Protein AF-A0A813DSC6-F1 (afdb_monomer_lite)

InterPro domains:
  IPR059432 Domain of unknown function DUF8388 [PF28383] (154-340)

Structure (mmCIF, N/CA/C/O backbone):
data_AF-A0A813DSC6-F1
#
_entry.id   AF-A0A813DSC6-F1
#
loop_
_atom_site.group_PDB
_atom_site.id
_atom_site.type_symbol
_atom_site.label_atom_id
_atom_site.label_alt_id
_atom_site.label_comp_id
_atom_site.label_asym_id
_atom_site.label_entity_id
_atom_site.label_seq_id
_atom_site.pdbx_PDB_ins_code
_atom_site.Cartn_x
_atom_site.Cartn_y
_atom_site.Cartn_z
_atom_site.occupancy
_atom_site.B_iso_or_equiv
_atom_site.auth_seq_id
_atom_site.auth_comp_id
_atom_site.auth_asym_id
_atom_site.auth_atom_id
_atom_site.pdbx_PDB_model_num
ATOM 1 N N . MET A 1 1 ? -21.915 -12.544 -32.540 1.00 36.00 1 MET A N 1
ATOM 2 C CA . MET A 1 1 ? -21.659 -11.528 -33.584 1.00 36.00 1 MET A CA 1
ATOM 3 C C . MET A 1 1 ? -20.535 -10.609 -33.108 1.00 36.00 1 MET A C 1
ATOM 5 O O . MET A 1 1 ? -20.846 -9.612 -32.492 1.00 36.00 1 MET A O 1
ATOM 9 N N . CYS A 1 2 ? -19.259 -10.984 -33.274 1.00 27.67 2 CYS A N 1
ATOM 10 C CA . CYS A 1 2 ? -18.084 -10.122 -33.008 1.00 27.67 2 CYS A CA 1
ATOM 11 C C . CYS A 1 2 ? -16.791 -10.856 -33.426 1.00 27.67 2 CYS A C 1
ATOM 13 O O . CYS A 1 2 ? -15.973 -11.226 -32.595 1.00 27.67 2 CYS A O 1
ATOM 15 N N . ALA A 1 3 ? -16.628 -11.122 -34.725 1.00 28.31 3 ALA A N 1
ATOM 16 C CA . ALA A 1 3 ? -15.395 -11.698 -35.286 1.00 28.31 3 ALA A CA 1
ATOM 17 C C . ALA A 1 3 ? -14.902 -10.937 -36.537 1.00 28.31 3 ALA A C 1
ATOM 19 O O . ALA A 1 3 ? -14.142 -11.474 -37.332 1.00 28.31 3 ALA A O 1
ATOM 20 N N . GLY A 1 4 ? -15.347 -9.687 -36.733 1.00 27.11 4 GLY A N 1
ATOM 21 C CA . GLY A 1 4 ? -15.149 -8.944 -37.988 1.00 27.11 4 GLY A CA 1
ATOM 22 C C . GLY A 1 4 ? -14.205 -7.737 -37.946 1.00 27.11 4 GLY A C 1
ATOM 23 O O . GLY A 1 4 ? -13.952 -7.155 -38.992 1.00 27.11 4 GLY A O 1
ATOM 24 N N . TYR A 1 5 ? -13.670 -7.334 -36.787 1.00 29.48 5 TYR A N 1
ATOM 25 C CA . TYR A 1 5 ? -12.976 -6.036 -36.659 1.00 29.48 5 TYR A CA 1
ATOM 26 C C . TYR A 1 5 ? -11.438 -6.080 -36.671 1.00 29.48 5 TYR A C 1
ATOM 28 O O . TYR A 1 5 ? -10.804 -5.034 -36.562 1.00 29.48 5 TYR A O 1
ATOM 36 N N . ILE A 1 6 ? -10.806 -7.246 -36.844 1.00 33.47 6 ILE A N 1
ATOM 37 C CA . ILE A 1 6 ? -9.342 -7.373 -36.676 1.00 33.47 6 ILE A CA 1
ATOM 38 C C . ILE A 1 6 ? -8.536 -7.112 -37.970 1.00 33.47 6 ILE A C 1
ATOM 40 O O . ILE A 1 6 ? -7.334 -6.887 -37.895 1.00 33.47 6 ILE A O 1
ATOM 44 N N . PHE A 1 7 ? -9.160 -7.010 -39.150 1.00 30.48 7 PHE A N 1
ATOM 45 C CA . PHE A 1 7 ? -8.409 -6.918 -40.420 1.00 30.48 7 PHE A CA 1
ATOM 46 C C . PHE A 1 7 ? -8.371 -5.545 -41.123 1.00 30.48 7 PHE A C 1
ATOM 48 O O . PHE A 1 7 ? -7.709 -5.429 -42.150 1.00 30.48 7 PHE A O 1
ATOM 55 N N . PHE A 1 8 ? -8.993 -4.483 -40.590 1.00 30.20 8 PHE A N 1
ATOM 56 C CA . PHE A 1 8 ? -9.101 -3.190 -41.307 1.00 30.20 8 PHE A CA 1
ATOM 57 C C . PHE A 1 8 ? -8.229 -2.027 -40.791 1.00 30.20 8 PHE A C 1
ATOM 59 O O . PHE A 1 8 ? -8.207 -0.966 -41.409 1.00 30.20 8 PHE A O 1
ATOM 66 N N . LEU A 1 9 ? -7.467 -2.204 -39.709 1.00 36.09 9 LEU A N 1
ATOM 67 C CA . LEU A 1 9 ? -6.607 -1.154 -39.133 1.00 36.09 9 LEU A CA 1
ATOM 68 C C . LEU A 1 9 ? -5.183 -0.971 -39.718 1.00 36.09 9 LEU A C 1
ATOM 70 O O . LEU A 1 9 ? -4.629 0.109 -39.488 1.00 36.09 9 LEU A O 1
ATOM 74 N N . PRO A 1 10 ? -4.567 -1.902 -40.483 1.00 39.91 10 PRO A N 1
ATOM 75 C CA . PRO A 1 10 ? -3.211 -1.671 -40.995 1.00 39.91 10 PRO A CA 1
ATOM 76 C C . PRO A 1 10 ? -3.141 -0.566 -42.061 1.00 39.91 10 PRO A C 1
ATOM 78 O O . PRO A 1 10 ? -2.153 0.149 -42.148 1.00 39.91 10 PRO A O 1
ATOM 81 N N . SER A 1 11 ? -4.179 -0.378 -42.880 1.00 45.09 11 SER A N 1
ATOM 82 C CA . SER A 1 11 ? -4.064 0.456 -44.087 1.00 45.09 11 SER A CA 1
ATOM 83 C C . SER A 1 11 ? -4.004 1.961 -43.797 1.00 45.09 11 SER A C 1
ATOM 85 O O . SER A 1 11 ? -3.207 2.672 -44.409 1.00 45.09 11 SER A O 1
ATOM 87 N N . ALA A 1 12 ? -4.792 2.466 -42.844 1.00 44.47 12 ALA A N 1
ATOM 88 C CA . ALA A 1 12 ? -4.840 3.898 -42.540 1.00 44.47 12 ALA A CA 1
ATOM 89 C C . ALA A 1 12 ? -3.573 4.386 -41.819 1.00 44.47 12 ALA A C 1
ATOM 91 O O . ALA A 1 12 ? -3.024 5.433 -42.164 1.00 44.47 12 ALA A O 1
ATOM 92 N N . THR A 1 13 ? -3.069 3.605 -40.861 1.00 51.94 13 THR A N 1
ATOM 93 C CA . THR A 1 13 ? -1.822 3.914 -40.153 1.00 51.94 13 THR A CA 1
ATOM 94 C C . THR A 1 13 ? -0.630 3.820 -41.095 1.00 51.94 13 THR A C 1
ATOM 96 O O . THR A 1 13 ? 0.153 4.766 -41.143 1.00 51.94 13 THR A O 1
ATOM 99 N N . THR A 1 14 ? -0.522 2.774 -41.922 1.00 54.56 14 THR A N 1
ATOM 100 C CA . THR A 1 14 ? 0.566 2.673 -42.905 1.00 54.56 14 THR A CA 1
ATOM 101 C C . THR A 1 14 ? 0.570 3.858 -43.873 1.00 54.56 14 THR A C 1
ATOM 103 O O . THR A 1 14 ? 1.624 4.448 -44.075 1.00 54.56 14 THR A O 1
ATOM 106 N N . ILE A 1 15 ? -0.581 4.305 -44.394 1.00 60.72 15 ILE A N 1
ATOM 107 C CA . ILE A 1 15 ? -0.647 5.465 -45.306 1.00 60.72 15 ILE A CA 1
ATOM 108 C C . ILE A 1 15 ? -0.212 6.770 -44.618 1.00 60.72 15 ILE A C 1
ATOM 110 O O . ILE A 1 15 ? 0.516 7.568 -45.219 1.00 60.72 15 ILE A O 1
ATOM 114 N N . VAL A 1 16 ? -0.639 7.005 -43.373 1.00 66.25 16 VAL A N 1
ATOM 115 C CA . VAL A 1 16 ? -0.237 8.193 -42.597 1.00 66.25 16 VAL A CA 1
ATOM 116 C C . VAL A 1 16 ? 1.266 8.169 -42.323 1.00 66.25 16 VAL A C 1
ATOM 118 O O . VAL A 1 16 ? 1.943 9.173 -42.553 1.00 66.25 16 VAL A O 1
ATOM 121 N N . TRP A 1 17 ? 1.807 7.013 -41.933 1.00 60.81 17 TRP A N 1
ATOM 122 C CA . TRP A 1 17 ? 3.236 6.832 -41.696 1.00 60.81 17 TRP A CA 1
ATOM 123 C C . TRP A 1 17 ? 4.059 7.000 -42.974 1.00 60.81 17 TRP A C 1
ATOM 125 O O . TRP A 1 17 ? 5.019 7.764 -42.963 1.00 60.81 17 TRP A O 1
ATOM 135 N N . THR A 1 18 ? 3.662 6.409 -44.106 1.00 61.84 18 THR A N 1
ATOM 136 C CA . THR A 1 18 ? 4.369 6.585 -45.388 1.00 61.84 18 THR A CA 1
ATOM 137 C C . THR A 1 18 ? 4.382 8.052 -45.832 1.00 61.84 18 THR A C 1
ATOM 139 O O . THR A 1 18 ? 5.398 8.545 -46.325 1.00 61.84 18 THR A O 1
ATOM 142 N N . ARG A 1 19 ? 3.284 8.793 -45.623 1.00 70.62 19 ARG A N 1
ATOM 143 C CA . ARG A 1 19 ? 3.220 10.233 -45.932 1.00 70.62 19 ARG A CA 1
ATOM 144 C C . ARG A 1 19 ? 4.082 11.076 -44.993 1.00 70.62 19 ARG A C 1
ATOM 146 O O . ARG A 1 19 ? 4.710 12.025 -45.461 1.00 70.62 19 ARG A O 1
ATOM 153 N N . LEU A 1 20 ? 4.132 10.734 -43.706 1.00 66.62 20 LEU A N 1
ATOM 154 C CA . LEU A 1 20 ? 4.981 11.406 -42.723 1.00 66.62 20 LEU A CA 1
ATOM 155 C C . LEU A 1 20 ? 6.468 11.157 -43.016 1.00 66.62 20 LEU A C 1
ATOM 157 O O . LEU A 1 20 ? 7.236 12.112 -43.085 1.00 66.62 20 LEU A O 1
ATOM 161 N N . TYR A 1 21 ? 6.851 9.910 -43.305 1.00 68.81 21 TYR A N 1
ATOM 162 C CA . TYR A 1 21 ? 8.212 9.535 -43.706 1.00 68.81 21 TYR A CA 1
ATOM 163 C C . TYR A 1 21 ? 8.669 10.292 -44.951 1.00 68.81 21 TYR A C 1
ATOM 165 O O . TYR A 1 21 ? 9.769 10.842 -44.978 1.00 68.81 21 TYR A O 1
ATOM 173 N N . LYS A 1 22 ? 7.799 10.387 -45.963 1.00 70.56 22 LYS A N 1
ATOM 174 C CA . LYS A 1 22 ? 8.097 11.126 -47.192 1.00 70.56 22 LYS A CA 1
ATOM 175 C C . LYS A 1 22 ? 8.210 12.637 -46.954 1.00 70.56 22 LYS A C 1
ATOM 177 O O . LYS A 1 22 ? 9.066 13.277 -47.551 1.00 70.56 22 LYS A O 1
ATOM 182 N N . ARG A 1 23 ? 7.388 13.216 -46.067 1.00 76.00 23 ARG A N 1
ATOM 183 C CA . ARG A 1 23 ? 7.479 14.643 -45.691 1.00 76.00 23 ARG A CA 1
ATOM 184 C C . ARG A 1 23 ? 8.729 14.978 -44.881 1.00 76.00 23 ARG A C 1
ATOM 186 O O . ARG A 1 23 ? 9.235 16.084 -45.013 1.00 76.00 23 ARG A O 1
ATOM 193 N N . LEU A 1 24 ? 9.209 14.046 -44.063 1.00 72.56 24 LEU A N 1
ATOM 194 C CA . LEU A 1 24 ? 10.415 14.215 -43.250 1.00 72.56 24 LEU A CA 1
ATOM 195 C C . LEU A 1 24 ? 11.710 13.862 -44.008 1.00 72.56 24 LEU A C 1
ATOM 197 O O . LEU A 1 24 ? 12.783 13.917 -43.419 1.00 72.56 24 LEU A O 1
ATOM 201 N N . GLY A 1 25 ? 11.627 13.486 -45.292 1.00 81.50 25 GLY A N 1
ATOM 202 C CA . GLY A 1 25 ? 12.791 13.078 -46.090 1.00 81.50 25 GLY A CA 1
ATOM 203 C C . GLY A 1 25 ? 13.417 11.751 -45.642 1.00 81.50 25 GLY A C 1
ATOM 204 O O . GLY A 1 25 ? 14.578 11.488 -45.927 1.00 81.50 25 GLY A O 1
ATOM 205 N N . LEU A 1 26 ? 12.665 10.912 -44.923 1.00 73.12 26 LEU A N 1
ATOM 206 C CA . LEU A 1 26 ? 13.155 9.660 -44.333 1.00 73.12 26 LEU A CA 1
ATOM 207 C C . LEU A 1 26 ? 12.954 8.441 -45.249 1.00 73.12 26 LEU A C 1
ATOM 209 O O . LEU A 1 26 ? 13.387 7.345 -44.902 1.00 73.12 26 LEU A O 1
ATOM 213 N N . SER A 1 27 ? 12.289 8.607 -46.399 1.00 77.12 27 SER A N 1
ATOM 214 C CA . SER A 1 27 ? 11.953 7.507 -47.319 1.00 77.12 27 SER A CA 1
ATOM 215 C C . SER A 1 27 ? 13.165 6.840 -47.963 1.00 77.12 27 SER A C 1
ATOM 217 O O . SER A 1 27 ? 13.073 5.677 -48.348 1.00 77.12 27 SER A O 1
ATOM 219 N N . ASP A 1 28 ? 14.285 7.556 -48.048 1.00 79.38 28 ASP A N 1
ATOM 220 C CA . ASP A 1 28 ? 15.497 7.091 -48.731 1.00 79.38 28 ASP A CA 1
ATOM 221 C C . ASP A 1 28 ? 16.486 6.428 -47.757 1.00 79.38 28 ASP A C 1
ATOM 223 O O . ASP A 1 28 ? 17.568 5.986 -48.144 1.00 79.38 28 ASP A O 1
ATOM 227 N N . LEU A 1 29 ? 16.123 6.343 -46.471 1.00 70.50 29 LEU A N 1
ATOM 228 C CA . LEU A 1 29 ? 16.928 5.655 -45.469 1.00 70.50 29 LEU A CA 1
ATOM 229 C C . LEU A 1 29 ? 16.848 4.133 -45.653 1.00 70.50 29 LEU A C 1
ATOM 231 O O . LEU A 1 29 ? 15.778 3.617 -45.978 1.00 70.50 29 LEU A O 1
ATOM 235 N N . PRO A 1 30 ? 17.931 3.389 -45.369 1.00 75.06 30 PRO A N 1
ATOM 236 C CA . PRO A 1 30 ? 17.897 1.930 -45.337 1.00 75.06 30 PRO A CA 1
ATOM 237 C C . PRO A 1 30 ? 16.774 1.403 -44.427 1.00 75.06 30 PRO A C 1
ATOM 239 O O . PRO A 1 30 ? 16.527 1.962 -43.355 1.00 75.06 30 PRO A O 1
ATOM 242 N N . ALA A 1 31 ? 16.105 0.318 -44.831 1.00 66.44 31 ALA A N 1
ATOM 243 C CA . ALA A 1 31 ? 14.905 -0.201 -44.159 1.00 66.44 31 ALA A CA 1
ATOM 244 C C . ALA A 1 31 ? 15.101 -0.451 -42.650 1.00 66.44 31 ALA A C 1
ATOM 246 O O . ALA A 1 31 ? 14.216 -0.172 -41.845 1.00 66.44 31 ALA A O 1
ATOM 247 N N . ASN A 1 32 ? 16.291 -0.892 -42.239 1.00 58.91 32 ASN A N 1
ATOM 248 C CA . ASN A 1 32 ? 16.640 -1.092 -40.831 1.00 58.91 32 ASN A CA 1
ATOM 249 C C . ASN A 1 32 ? 16.735 0.217 -40.019 1.00 58.91 32 ASN A C 1
ATOM 251 O O . ASN A 1 32 ? 16.409 0.224 -38.833 1.00 58.91 32 ASN A O 1
ATOM 255 N N . VAL A 1 33 ? 17.118 1.338 -40.638 1.00 63.12 33 VAL A N 1
ATOM 256 C CA . VAL A 1 33 ? 17.096 2.670 -40.004 1.00 63.12 33 VAL A CA 1
ATOM 257 C C . VAL A 1 33 ? 15.662 3.175 -39.865 1.00 63.12 33 VAL A C 1
ATOM 259 O O . VAL A 1 33 ? 15.313 3.735 -38.828 1.00 63.12 33 VAL A O 1
ATOM 262 N N . GLN A 1 34 ? 14.815 2.930 -40.870 1.00 68.69 34 GLN A N 1
ATOM 263 C CA . GLN A 1 34 ? 13.392 3.270 -40.799 1.00 68.69 34 GLN A CA 1
ATOM 264 C C . GLN A 1 34 ? 12.705 2.507 -39.656 1.00 68.69 34 GLN A C 1
ATOM 266 O O . GLN A 1 34 ? 12.032 3.115 -38.829 1.00 68.69 34 GLN A O 1
ATOM 271 N N . ILE A 1 35 ? 12.956 1.199 -39.526 1.00 68.88 35 ILE A N 1
ATOM 272 C CA . ILE A 1 35 ? 12.422 0.378 -38.425 1.00 68.88 35 ILE A CA 1
ATOM 273 C C . ILE A 1 35 ? 12.894 0.904 -37.058 1.00 68.88 35 ILE A C 1
ATOM 275 O O . ILE A 1 35 ? 12.085 1.041 -36.137 1.00 68.88 35 ILE A O 1
ATOM 279 N N . GLY A 1 36 ? 14.177 1.264 -36.929 1.00 67.25 36 GLY A N 1
ATOM 280 C CA . GLY A 1 36 ? 14.720 1.852 -35.700 1.00 67.25 36 GLY A CA 1
ATOM 281 C C . GLY A 1 36 ? 14.073 3.191 -35.326 1.00 67.25 36 GLY A C 1
ATOM 282 O O . GLY A 1 36 ? 13.727 3.403 -34.165 1.00 67.25 36 GLY A O 1
ATOM 283 N N . LEU A 1 37 ? 13.847 4.075 -36.303 1.00 67.12 37 LEU A N 1
ATOM 284 C CA . LEU A 1 37 ? 13.186 5.367 -36.088 1.00 67.12 37 LEU A CA 1
ATOM 285 C C . LEU A 1 37 ? 11.711 5.215 -35.707 1.00 67.12 37 LEU A C 1
ATOM 287 O O . LEU A 1 37 ? 11.256 5.922 -34.808 1.00 67.12 37 LEU A O 1
ATOM 291 N N . VAL A 1 38 ? 10.980 4.268 -36.315 1.00 69.75 38 VAL A N 1
ATOM 292 C CA . VAL A 1 38 ? 9.617 3.925 -35.870 1.00 69.75 38 VAL A CA 1
ATOM 293 C C . VAL A 1 38 ? 9.638 3.487 -34.407 1.00 69.75 38 VAL A C 1
ATOM 295 O O . VAL A 1 38 ? 8.827 3.976 -33.626 1.00 69.75 38 VAL A O 1
ATOM 298 N N . GLY A 1 39 ? 10.588 2.633 -34.011 1.00 69.44 39 GLY A N 1
ATOM 299 C CA . GLY A 1 39 ? 10.727 2.194 -32.621 1.00 69.44 39 GLY A CA 1
ATOM 300 C C . GLY A 1 39 ? 10.985 3.343 -31.645 1.00 69.44 39 GLY A C 1
ATOM 301 O O . GLY A 1 39 ? 10.291 3.457 -30.638 1.00 69.44 39 GLY A O 1
ATOM 302 N N . VAL A 1 40 ? 11.920 4.245 -31.960 1.00 67.75 40 VAL A N 1
ATOM 303 C CA . VAL A 1 40 ? 12.243 5.404 -31.104 1.00 67.75 40 VAL A CA 1
ATOM 304 C C . VAL A 1 40 ? 11.072 6.381 -31.007 1.00 67.75 40 VAL A C 1
ATOM 306 O O . VAL A 1 40 ? 10.729 6.820 -29.911 1.00 67.75 40 VAL A O 1
ATOM 309 N N . MET A 1 41 ? 10.423 6.701 -32.129 1.00 66.19 41 MET A N 1
ATOM 310 C CA . MET A 1 41 ? 9.253 7.579 -32.131 1.00 66.19 41 MET A CA 1
ATOM 311 C C . MET A 1 41 ? 8.074 6.964 -31.378 1.00 66.19 41 MET A C 1
ATOM 313 O O . MET A 1 41 ? 7.336 7.688 -30.718 1.00 66.19 41 MET A O 1
ATOM 317 N N . PHE A 1 42 ? 7.906 5.643 -31.443 1.00 65.62 42 PHE A N 1
ATOM 318 C CA . PHE A 1 42 ? 6.860 4.938 -30.711 1.00 65.62 42 PHE A CA 1
ATOM 319 C C . PHE A 1 42 ? 7.133 4.927 -29.205 1.00 65.62 42 PHE A C 1
ATOM 321 O O . PHE A 1 42 ? 6.219 5.178 -28.426 1.00 65.62 42 PHE A O 1
ATOM 328 N N . ILE A 1 43 ? 8.387 4.725 -28.785 1.00 65.44 43 ILE A N 1
ATOM 329 C CA . ILE A 1 43 ? 8.794 4.853 -27.379 1.00 65.44 43 ILE A CA 1
ATOM 330 C C . ILE A 1 43 ? 8.564 6.288 -26.893 1.00 65.44 43 ILE A C 1
ATOM 332 O O . ILE A 1 43 ? 7.937 6.479 -25.858 1.00 65.44 43 ILE A O 1
ATOM 336 N N . ALA A 1 44 ? 8.986 7.300 -27.656 1.00 64.75 44 ALA A N 1
ATOM 337 C CA . ALA A 1 44 ? 8.771 8.702 -27.301 1.00 64.75 44 ALA A CA 1
ATOM 338 C C . ALA A 1 44 ? 7.276 9.054 -27.220 1.00 64.75 44 ALA A C 1
ATOM 340 O O . ALA A 1 44 ? 6.848 9.687 -26.261 1.00 64.75 44 ALA A O 1
ATOM 341 N N . ALA A 1 45 ? 6.465 8.596 -28.177 1.00 64.75 45 ALA A N 1
ATOM 342 C CA . ALA A 1 45 ? 5.017 8.780 -28.152 1.00 64.75 45 ALA A CA 1
ATOM 343 C C . ALA A 1 45 ? 4.370 8.048 -26.969 1.00 64.75 45 ALA A C 1
ATOM 345 O O . ALA A 1 45 ? 3.488 8.607 -26.332 1.00 64.75 45 ALA A O 1
ATOM 346 N N . THR A 1 46 ? 4.838 6.844 -26.631 1.00 60.66 46 THR A N 1
ATOM 347 C CA . THR A 1 46 ? 4.366 6.086 -25.463 1.00 60.66 46 THR A CA 1
ATOM 348 C C . THR A 1 46 ? 4.713 6.819 -24.172 1.00 60.66 46 THR A C 1
ATOM 350 O O . THR A 1 46 ? 3.843 6.984 -23.327 1.00 60.66 46 THR A O 1
ATOM 353 N N . ILE A 1 47 ? 5.940 7.335 -24.045 1.00 64.06 47 ILE A N 1
ATOM 354 C CA . ILE A 1 47 ? 6.367 8.154 -22.904 1.00 64.06 47 ILE A CA 1
ATOM 355 C C . ILE A 1 47 ? 5.494 9.406 -22.798 1.00 64.06 47 ILE A C 1
ATOM 357 O O . ILE A 1 47 ? 5.002 9.693 -21.719 1.00 64.06 47 ILE A O 1
ATOM 361 N N . ILE A 1 48 ? 5.243 10.121 -23.899 1.00 61.81 48 ILE A N 1
ATOM 362 C CA . ILE A 1 48 ? 4.389 11.320 -23.914 1.00 61.81 48 ILE A CA 1
ATOM 363 C C . ILE A 1 48 ? 2.947 10.963 -23.523 1.00 61.81 48 ILE A C 1
ATOM 365 O O . ILE A 1 48 ? 2.386 11.585 -22.627 1.00 61.81 48 ILE A O 1
ATOM 369 N N . ILE A 1 49 ? 2.348 9.941 -24.137 1.00 62.09 49 ILE A N 1
ATOM 370 C CA . ILE A 1 49 ? 0.980 9.492 -23.828 1.00 62.09 49 ILE A CA 1
ATOM 371 C C . ILE A 1 49 ? 0.858 9.107 -22.350 1.00 62.09 49 ILE A C 1
ATOM 373 O O . ILE A 1 49 ? -0.112 9.491 -21.698 1.00 62.09 49 ILE A O 1
ATOM 377 N N . TYR A 1 50 ? 1.860 8.405 -21.820 1.00 58.59 50 TYR A N 1
ATOM 378 C CA . TYR A 1 50 ? 1.915 7.982 -20.426 1.00 58.59 50 TYR A CA 1
ATOM 379 C C . TYR A 1 50 ? 2.099 9.168 -19.469 1.00 58.59 50 TYR A C 1
ATOM 381 O O . TYR A 1 50 ? 1.387 9.286 -18.475 1.00 58.59 50 TYR A O 1
ATOM 389 N N . TYR A 1 51 ? 2.998 10.099 -19.795 1.00 57.84 51 TYR A N 1
ATOM 390 C CA . TYR A 1 51 ? 3.306 11.263 -18.960 1.00 57.84 51 TYR A CA 1
ATOM 391 C C . TYR A 1 51 ? 2.156 12.279 -18.908 1.00 57.84 51 TYR A C 1
ATOM 393 O O . TYR A 1 51 ? 1.954 12.930 -17.887 1.00 57.84 51 TYR A O 1
ATOM 401 N N . PHE A 1 52 ? 1.374 12.394 -19.985 1.00 60.12 52 PHE A N 1
ATOM 402 C CA . PHE A 1 52 ? 0.210 13.284 -20.061 1.00 60.12 52 PHE A CA 1
ATOM 403 C C . PHE A 1 52 ? -1.127 12.593 -19.743 1.00 60.12 52 PHE A C 1
ATOM 405 O O . PHE A 1 52 ? -2.173 13.229 -19.853 1.00 60.12 52 PHE A O 1
ATOM 412 N N . GLY A 1 53 ? -1.122 11.314 -19.348 1.00 55.78 53 GLY A N 1
ATOM 413 C CA . GLY A 1 53 ? -2.339 10.592 -18.958 1.00 55.78 53 GLY A CA 1
ATOM 414 C C . GLY A 1 53 ? -3.360 10.405 -20.089 1.00 55.78 53 GLY A C 1
ATOM 415 O O . GLY A 1 53 ? -4.552 10.291 -19.821 1.00 55.78 53 GLY A O 1
ATOM 416 N N . LEU A 1 54 ? -2.921 10.360 -21.353 1.00 60.41 54 LEU A N 1
ATOM 417 C CA . LEU A 1 54 ? -3.787 10.260 -22.545 1.00 60.41 54 LEU A CA 1
ATOM 418 C C . LEU A 1 54 ? -4.209 8.812 -22.878 1.00 60.41 54 LEU A C 1
ATOM 420 O O . LEU A 1 54 ? -4.549 8.489 -24.017 1.00 60.41 54 LEU A O 1
ATOM 424 N N . GLU A 1 55 ? -4.163 7.916 -21.896 1.00 58.84 55 GLU A N 1
ATOM 425 C CA . GLU A 1 55 ? -4.260 6.467 -22.104 1.00 58.84 55 GLU A CA 1
ATOM 426 C C . GLU A 1 55 ? -5.663 5.971 -22.482 1.00 58.84 55 GLU A C 1
ATOM 428 O O . GLU A 1 55 ? -5.784 4.908 -23.087 1.00 58.84 55 GLU A O 1
ATOM 433 N N . GLU A 1 56 ? -6.721 6.745 -22.221 1.00 50.88 56 GLU A N 1
ATOM 434 C CA . GLU A 1 56 ? -8.083 6.387 -22.657 1.00 50.88 56 GLU A CA 1
ATOM 435 C C . GLU A 1 56 ? -8.228 6.336 -24.191 1.00 50.88 56 GLU A C 1
ATOM 437 O O . GLU A 1 56 ? -9.180 5.754 -24.710 1.00 50.88 56 GLU A O 1
ATOM 442 N N . PHE A 1 57 ? -7.252 6.874 -24.932 1.00 51.22 57 PHE A N 1
ATOM 443 C CA . PHE A 1 57 ? -7.256 6.917 -26.393 1.00 51.22 57 PHE A CA 1
ATOM 444 C C . PHE A 1 57 ? -6.340 5.878 -27.068 1.00 51.22 57 PHE A C 1
ATOM 446 O O . PHE A 1 57 ? -6.402 5.745 -28.292 1.00 51.22 57 PHE A O 1
ATOM 453 N N . PHE A 1 58 ? -5.501 5.127 -26.333 1.00 49.53 58 PHE A N 1
ATOM 454 C CA . PHE A 1 58 ? -4.501 4.232 -26.942 1.00 49.53 58 PHE A CA 1
ATOM 455 C C . PHE A 1 58 ? -4.389 2.869 -26.233 1.00 49.53 58 PHE A C 1
ATOM 457 O O . PHE A 1 58 ? -3.997 2.769 -25.076 1.00 49.53 58 PHE A O 1
ATOM 464 N N . ILE A 1 59 ? -4.732 1.788 -26.947 1.00 47.78 59 ILE A N 1
ATOM 465 C CA . ILE A 1 59 ? -4.892 0.439 -26.376 1.00 47.78 59 ILE A CA 1
ATOM 466 C C . ILE A 1 59 ? -3.522 -0.262 -26.177 1.00 47.78 59 ILE A C 1
ATOM 468 O O . ILE A 1 59 ? -2.814 -0.483 -27.165 1.00 47.78 59 ILE A O 1
ATOM 472 N N . PRO A 1 60 ? -3.196 -0.768 -24.965 1.00 46.31 60 PRO A N 1
ATOM 473 C CA . PRO A 1 60 ? -1.941 -1.479 -24.648 1.00 46.31 60 PRO A CA 1
ATOM 474 C C . PRO A 1 60 ? -1.645 -2.729 -25.498 1.00 46.31 60 PRO A C 1
ATOM 476 O O . PRO A 1 60 ? -0.500 -3.161 -25.621 1.00 46.31 60 PRO A O 1
ATOM 479 N N . LYS A 1 61 ? -2.665 -3.310 -26.140 1.00 45.34 61 LYS A N 1
ATOM 480 C CA . LYS A 1 61 ? -2.538 -4.481 -27.027 1.00 45.34 61 LYS A CA 1
ATOM 481 C C . LYS A 1 61 ? -1.634 -4.220 -28.238 1.00 45.34 61 LYS A C 1
ATOM 483 O O . LYS A 1 61 ? -1.021 -5.160 -28.738 1.00 45.34 61 LYS A O 1
ATOM 488 N N . ALA A 1 62 ? -1.501 -2.966 -28.680 1.00 50.28 62 ALA A N 1
ATOM 489 C CA . ALA A 1 62 ? -0.582 -2.605 -29.759 1.00 50.28 62 ALA A CA 1
ATOM 490 C C . ALA A 1 62 ? 0.891 -2.821 -29.361 1.00 50.28 62 ALA A C 1
ATOM 492 O O . ALA A 1 62 ? 1.678 -3.287 -30.181 1.00 50.28 62 ALA A O 1
ATOM 493 N N . CYS A 1 63 ? 1.255 -2.576 -28.098 1.00 47.91 63 CYS A N 1
ATOM 494 C CA . CYS A 1 63 ? 2.633 -2.702 -27.619 1.00 47.91 63 CYS A CA 1
ATOM 495 C C . CYS A 1 63 ? 3.123 -4.159 -27.610 1.00 47.91 63 CYS A C 1
ATOM 497 O O . CYS A 1 63 ? 4.261 -4.423 -27.989 1.00 47.91 63 CYS A O 1
ATOM 499 N N . ILE A 1 64 ? 2.257 -5.117 -27.258 1.00 48.19 64 ILE A N 1
ATOM 500 C CA . ILE A 1 64 ? 2.593 -6.553 -27.256 1.00 48.19 64 ILE A CA 1
ATOM 501 C C . ILE A 1 64 ? 2.761 -7.075 -28.689 1.00 48.19 64 ILE A C 1
ATOM 503 O O . ILE A 1 64 ? 3.734 -7.762 -28.989 1.00 48.19 64 ILE A O 1
ATOM 507 N N . VAL A 1 65 ? 1.854 -6.707 -29.601 1.00 51.22 65 VAL A N 1
ATOM 508 C CA . VAL A 1 65 ? 1.926 -7.126 -31.012 1.00 51.22 65 VAL A CA 1
ATOM 509 C C . VAL A 1 65 ? 3.167 -6.548 -31.699 1.00 51.22 65 VAL A C 1
ATOM 511 O O . VAL A 1 65 ? 3.829 -7.248 -32.462 1.00 51.22 65 VAL A O 1
ATOM 514 N N . ILE A 1 66 ? 3.528 -5.300 -31.393 1.00 55.22 66 ILE A N 1
ATOM 515 C CA . ILE A 1 66 ? 4.714 -4.643 -31.956 1.00 55.22 66 ILE A CA 1
ATOM 516 C C . ILE A 1 66 ? 6.005 -5.204 -31.343 1.00 55.22 66 ILE A C 1
ATOM 518 O O . ILE A 1 66 ? 6.960 -5.437 -32.080 1.00 55.22 66 ILE A O 1
ATOM 522 N N . GLY A 1 67 ? 6.032 -5.506 -30.040 1.00 52.25 67 GLY A N 1
ATOM 523 C CA . GLY A 1 67 ? 7.167 -6.182 -29.400 1.00 52.25 67 GLY A CA 1
ATOM 524 C C . GLY A 1 67 ? 7.436 -7.569 -29.994 1.00 52.25 67 GLY A C 1
ATOM 525 O O . GLY A 1 67 ? 8.580 -7.891 -30.314 1.00 52.25 67 GLY A O 1
ATOM 526 N N . ILE A 1 68 ? 6.380 -8.353 -30.244 1.00 52.34 68 ILE A N 1
ATOM 527 C CA . ILE A 1 68 ? 6.476 -9.653 -30.930 1.00 52.34 68 ILE A CA 1
ATOM 528 C C . ILE A 1 68 ? 6.949 -9.474 -32.379 1.00 52.34 68 ILE A C 1
ATOM 530 O O . ILE A 1 68 ? 7.814 -10.220 -32.831 1.00 52.34 68 ILE A O 1
ATOM 534 N N . ALA A 1 69 ? 6.447 -8.468 -33.102 1.00 51.19 69 ALA A N 1
ATOM 535 C CA . ALA A 1 69 ? 6.875 -8.187 -34.473 1.00 51.19 69 ALA A CA 1
ATOM 536 C C . ALA A 1 69 ? 8.349 -7.743 -34.556 1.00 51.19 69 ALA A C 1
ATOM 538 O O . ALA A 1 69 ? 9.058 -8.147 -35.476 1.00 51.19 69 ALA A O 1
ATOM 539 N N . MET A 1 70 ? 8.837 -6.965 -33.583 1.00 54.69 70 MET A N 1
ATOM 540 C CA . MET A 1 70 ? 10.247 -6.571 -33.493 1.00 54.69 70 MET A CA 1
ATOM 541 C C . MET A 1 70 ? 11.149 -7.760 -33.143 1.00 54.69 70 MET A C 1
ATOM 543 O O . MET A 1 70 ? 12.183 -7.938 -33.783 1.00 54.69 70 MET A O 1
ATOM 547 N N . ALA A 1 71 ? 10.748 -8.613 -32.195 1.00 50.38 71 ALA A N 1
ATOM 548 C CA . ALA A 1 71 ? 11.489 -9.828 -31.853 1.00 50.38 71 ALA A CA 1
ATOM 549 C C . ALA A 1 71 ? 11.532 -10.827 -33.024 1.00 50.38 71 ALA A C 1
ATOM 551 O O . ALA A 1 71 ? 12.588 -11.384 -33.324 1.00 50.38 71 ALA A O 1
ATOM 552 N N . ALA A 1 72 ? 10.414 -10.997 -33.738 1.00 51.50 72 ALA A N 1
ATOM 553 C CA . ALA A 1 72 ? 10.345 -11.815 -34.945 1.00 51.50 72 ALA A CA 1
ATOM 554 C C . ALA A 1 72 ? 11.206 -11.235 -36.077 1.00 51.50 72 ALA A C 1
ATOM 556 O O . ALA A 1 72 ? 11.911 -11.985 -36.743 1.00 51.50 72 ALA A O 1
ATOM 557 N N . GLY A 1 73 ? 11.216 -9.910 -36.259 1.00 53.22 73 GLY A N 1
ATOM 558 C CA . GLY A 1 73 ? 12.085 -9.238 -37.228 1.00 53.22 73 GLY A CA 1
ATOM 559 C C . GLY A 1 73 ? 13.572 -9.458 -36.940 1.00 53.22 73 GLY A C 1
ATOM 560 O O . GLY A 1 73 ? 14.321 -9.813 -37.844 1.00 53.22 73 GLY A O 1
ATOM 561 N N . VAL A 1 74 ? 13.989 -9.338 -35.675 1.00 53.97 74 VAL A N 1
ATOM 562 C CA . VAL A 1 74 ? 15.377 -9.602 -35.250 1.00 53.97 74 VAL A CA 1
ATOM 563 C C . VAL A 1 74 ? 15.754 -11.079 -35.433 1.00 53.97 74 VAL A C 1
ATOM 565 O O . VAL A 1 74 ? 16.872 -11.382 -35.846 1.00 53.97 74 VAL A O 1
ATOM 568 N N . TRP A 1 75 ? 14.831 -12.007 -35.168 1.00 46.75 75 TRP A N 1
ATOM 569 C CA . TRP A 1 75 ? 15.068 -13.444 -35.339 1.00 46.75 75 TRP A CA 1
ATOM 570 C C . TRP A 1 75 ? 15.145 -13.869 -36.816 1.00 46.75 75 TRP A C 1
ATOM 572 O O . TRP A 1 75 ? 16.002 -14.674 -37.192 1.00 46.75 75 TRP A O 1
ATOM 582 N N . LEU A 1 76 ? 14.298 -13.296 -37.675 1.00 50.19 76 LEU A N 1
ATOM 583 C CA . LEU A 1 76 ? 14.323 -13.538 -39.121 1.00 50.19 76 LEU A CA 1
ATOM 584 C C . LEU A 1 76 ? 15.594 -12.974 -39.778 1.00 50.19 76 LEU A C 1
ATOM 586 O O . LEU A 1 76 ? 16.161 -13.610 -40.661 1.00 50.19 76 LEU A O 1
ATOM 590 N N . ASP A 1 77 ? 16.095 -11.833 -39.303 1.00 50.91 77 ASP A N 1
ATOM 591 C CA . ASP A 1 77 ? 17.343 -11.245 -39.806 1.00 50.91 77 ASP A CA 1
ATOM 592 C C . ASP A 1 77 ? 18.575 -12.057 -39.345 1.00 50.91 77 ASP A C 1
ATOM 594 O O . ASP A 1 77 ? 19.476 -12.360 -40.126 1.00 50.91 77 ASP A O 1
ATOM 598 N N . ALA A 1 78 ? 18.584 -12.534 -38.092 1.00 48.31 78 ALA A N 1
ATOM 599 C CA . ALA A 1 78 ? 19.653 -13.398 -37.580 1.00 48.31 78 ALA A CA 1
ATOM 600 C C . ALA A 1 78 ? 19.709 -14.773 -38.277 1.00 48.31 78 ALA A C 1
ATOM 602 O O . ALA A 1 78 ? 20.794 -15.315 -38.514 1.00 48.31 78 ALA A O 1
ATOM 603 N N . SER A 1 79 ? 18.553 -15.342 -38.632 1.00 50.75 79 SER A N 1
ATOM 604 C CA . SER A 1 79 ? 18.487 -16.600 -39.387 1.00 50.75 79 SER A CA 1
ATOM 605 C C . SER A 1 79 ? 18.928 -16.426 -40.844 1.00 50.75 79 SER A C 1
ATOM 607 O O . SER A 1 79 ? 19.669 -17.270 -41.344 1.00 50.75 79 SER A O 1
ATOM 609 N N . ALA A 1 80 ? 18.611 -15.299 -41.490 1.00 54.38 80 ALA A N 1
ATOM 610 C CA . ALA A 1 80 ? 19.102 -14.990 -42.835 1.00 54.38 80 ALA A CA 1
ATOM 611 C C . ALA A 1 80 ? 20.640 -14.880 -42.894 1.00 54.38 80 ALA A C 1
ATOM 613 O O . ALA A 1 80 ? 21.267 -15.453 -43.786 1.00 54.38 80 ALA A O 1
ATOM 614 N N . VAL A 1 81 ? 21.262 -14.238 -41.895 1.00 57.69 81 VAL A N 1
ATOM 615 C CA . VAL A 1 81 ? 22.729 -14.104 -41.804 1.00 57.69 81 VAL A CA 1
ATOM 616 C C . VAL A 1 81 ? 23.428 -15.462 -41.626 1.00 57.69 81 VAL A C 1
ATOM 618 O O . VAL A 1 81 ? 24.502 -15.684 -42.186 1.00 57.69 81 VAL A O 1
ATOM 621 N N . THR A 1 82 ? 22.830 -16.401 -40.883 1.00 61.97 82 THR A N 1
ATOM 622 C CA . THR A 1 82 ? 23.429 -17.739 -40.686 1.00 61.97 82 THR A CA 1
ATOM 623 C C . THR A 1 82 ? 23.313 -18.648 -41.911 1.00 61.97 82 THR A C 1
ATOM 625 O O . THR A 1 82 ? 24.219 -19.446 -42.163 1.00 61.97 82 THR A O 1
ATOM 628 N N . GLU A 1 83 ? 22.249 -18.511 -42.704 1.00 62.50 83 GLU A N 1
ATOM 629 C CA . GLU A 1 83 ? 22.056 -19.264 -43.949 1.00 62.50 83 GLU A CA 1
ATOM 630 C C . GLU A 1 83 ? 23.057 -18.817 -45.035 1.00 62.50 83 GLU A C 1
ATOM 632 O O . GLU A 1 83 ? 23.644 -19.646 -45.738 1.00 62.50 83 GLU A O 1
ATOM 637 N N . GLU A 1 84 ? 23.309 -17.508 -45.137 1.00 63.00 84 GLU A N 1
ATOM 638 C CA . GLU A 1 84 ? 24.254 -16.924 -46.094 1.00 63.00 84 GLU A CA 1
ATOM 639 C C . GLU A 1 84 ? 25.715 -17.262 -45.743 1.00 63.00 84 GLU A C 1
ATOM 641 O O . GLU A 1 84 ? 26.473 -17.699 -46.612 1.00 63.00 84 GLU A O 1
ATOM 646 N N . ASP A 1 85 ? 26.088 -17.208 -44.458 1.00 64.19 85 ASP A N 1
ATOM 647 C CA . ASP A 1 85 ? 27.420 -17.622 -43.985 1.00 64.19 85 ASP A CA 1
ATOM 648 C C . ASP A 1 85 ? 27.667 -19.133 -44.192 1.00 64.19 85 ASP A C 1
ATOM 650 O O . ASP A 1 85 ? 28.772 -19.561 -44.541 1.00 64.19 85 ASP A O 1
ATOM 654 N N . ARG A 1 86 ? 26.623 -19.968 -44.066 1.00 65.44 86 ARG A N 1
ATOM 655 C CA . ARG A 1 86 ? 26.708 -21.413 -44.344 1.00 65.44 86 ARG A CA 1
ATOM 656 C C . ARG A 1 86 ? 26.880 -21.701 -45.843 1.00 65.44 86 ARG A C 1
ATOM 658 O O . ARG A 1 86 ? 27.643 -22.601 -46.196 1.00 65.44 86 ARG A O 1
ATOM 665 N N . ARG A 1 87 ? 26.238 -20.927 -46.729 1.00 66.44 87 ARG A N 1
ATOM 666 C CA . ARG A 1 87 ? 26.423 -21.030 -48.193 1.00 66.44 87 ARG A CA 1
ATOM 667 C C . ARG A 1 87 ? 27.812 -20.573 -48.638 1.00 66.44 87 ARG A C 1
ATOM 669 O O . ARG A 1 87 ? 28.432 -21.249 -49.457 1.00 66.44 87 ARG A O 1
ATOM 676 N N . LEU A 1 88 ? 28.328 -19.486 -48.064 1.00 62.38 88 LEU A N 1
ATOM 677 C CA . LEU A 1 88 ? 29.663 -18.966 -48.382 1.00 62.38 88 LEU A CA 1
ATOM 678 C C . LEU A 1 88 ? 30.779 -19.934 -47.958 1.00 62.38 88 LEU A C 1
ATOM 680 O O . LEU A 1 88 ? 31.713 -20.161 -48.726 1.00 62.38 88 LEU A O 1
ATOM 684 N N . LYS A 1 89 ? 30.640 -20.593 -46.800 1.00 69.38 89 LYS A N 1
ATOM 685 C CA . LYS A 1 89 ? 31.582 -21.634 -46.342 1.00 69.38 89 LYS A CA 1
ATOM 686 C C . LYS A 1 89 ? 31.568 -22.899 -47.202 1.00 69.38 89 LYS A C 1
ATOM 688 O O . LYS A 1 89 ? 32.588 -23.572 -47.312 1.00 69.38 89 LYS A O 1
ATOM 693 N N . HIS A 1 90 ? 30.436 -23.226 -47.827 1.00 65.06 90 HIS A N 1
ATOM 694 C CA . HIS A 1 90 ? 30.351 -24.372 -48.735 1.00 65.06 90 HIS A CA 1
ATOM 695 C C . HIS A 1 90 ? 30.935 -24.075 -50.123 1.00 65.06 90 HIS A C 1
ATOM 697 O O . HIS A 1 90 ? 31.471 -24.978 -50.760 1.00 65.06 90 HIS A O 1
ATOM 703 N N . ALA A 1 91 ? 30.866 -22.820 -50.576 1.00 57.84 91 ALA A N 1
ATOM 704 C CA . ALA A 1 91 ? 31.415 -22.390 -51.860 1.00 57.84 91 ALA A CA 1
ATOM 705 C C . ALA A 1 91 ? 32.945 -22.184 -51.831 1.00 57.84 91 ALA A C 1
ATOM 707 O O . ALA A 1 91 ? 33.604 -22.320 -52.862 1.00 57.84 91 ALA A O 1
ATOM 708 N N . SER A 1 92 ? 33.533 -21.903 -50.661 1.00 55.47 92 SER A N 1
ATOM 709 C CA . SER A 1 92 ? 34.968 -21.611 -50.524 1.00 55.47 92 SER A CA 1
ATOM 710 C C . SER A 1 92 ? 35.892 -22.838 -50.563 1.00 55.47 92 SER A C 1
ATOM 712 O O . SER A 1 92 ? 37.106 -22.671 -50.511 1.00 55.47 92 SER A O 1
ATOM 714 N N . SER A 1 93 ? 35.363 -24.065 -50.641 1.00 57.03 93 SER A N 1
ATOM 715 C CA . SER A 1 93 ? 36.177 -25.294 -50.662 1.00 57.03 93 SER A CA 1
ATOM 716 C C . SER A 1 93 ? 36.520 -25.814 -52.066 1.00 57.03 93 SER A C 1
ATOM 718 O O . SER A 1 93 ? 37.217 -26.821 -52.170 1.00 57.03 93 SER A O 1
ATOM 720 N N . GLN A 1 94 ? 36.065 -25.159 -53.146 1.00 56.66 94 GLN A N 1
ATOM 721 C CA . GLN A 1 94 ? 36.151 -25.718 -54.509 1.00 56.66 94 GLN A CA 1
ATOM 722 C C . GLN A 1 94 ? 36.840 -24.859 -55.587 1.00 56.66 94 GLN A C 1
ATOM 724 O O . GLN A 1 94 ? 36.790 -25.240 -56.753 1.00 56.66 94 GLN A O 1
ATOM 729 N N . TRP A 1 95 ? 37.535 -23.763 -55.264 1.00 49.78 95 TRP A N 1
ATOM 730 C CA . TRP A 1 95 ? 38.145 -22.914 -56.306 1.00 49.78 95 TRP A CA 1
ATOM 731 C C . TRP A 1 95 ? 39.650 -22.681 -56.112 1.00 49.78 95 TRP A C 1
ATOM 733 O O . TRP A 1 95 ? 40.048 -22.173 -55.062 1.00 49.78 95 TRP A O 1
ATOM 743 N N . PRO A 1 96 ? 40.498 -23.005 -57.112 1.00 58.22 96 PRO A N 1
ATOM 744 C CA . PRO A 1 96 ? 41.893 -22.598 -57.125 1.00 58.22 96 PRO A CA 1
ATOM 745 C C . PRO A 1 96 ? 42.078 -21.221 -57.789 1.00 58.22 96 PRO A C 1
ATOM 747 O O . PRO A 1 96 ? 41.474 -20.917 -58.812 1.00 58.22 96 PRO A O 1
ATOM 750 N N . MET A 1 97 ? 42.998 -20.459 -57.195 1.00 52.12 97 MET A N 1
ATOM 751 C CA . MET A 1 97 ? 43.712 -19.271 -57.685 1.00 52.12 97 MET A CA 1
ATOM 752 C C . MET A 1 97 ? 42.928 -17.987 -58.020 1.00 52.12 97 MET A C 1
ATOM 754 O O . MET A 1 97 ? 42.334 -17.807 -59.076 1.00 52.12 97 MET A O 1
ATOM 758 N N . GLU A 1 98 ? 43.095 -17.032 -57.100 1.00 56.06 98 GLU A N 1
ATOM 759 C CA . GLU A 1 98 ? 43.701 -15.720 -57.372 1.00 56.06 98 GLU A CA 1
ATOM 760 C C . GLU A 1 98 ? 43.078 -14.902 -58.510 1.00 56.06 98 GLU A C 1
ATOM 762 O O . GLU A 1 98 ? 43.728 -14.469 -59.455 1.00 56.06 98 GLU A O 1
ATOM 767 N N . THR A 1 99 ? 41.787 -14.614 -58.366 1.00 54.53 99 THR A N 1
ATOM 768 C CA . THR A 1 99 ? 41.200 -13.420 -58.977 1.00 54.53 99 THR A CA 1
ATOM 769 C C . THR A 1 99 ? 41.097 -12.364 -57.881 1.00 54.53 99 THR A C 1
ATOM 771 O O . THR A 1 99 ? 40.446 -12.598 -56.863 1.00 54.53 99 THR A O 1
ATOM 774 N N . GLN A 1 100 ? 41.763 -11.217 -58.051 1.00 55.81 100 GLN A N 1
ATOM 775 C CA . GLN A 1 100 ? 41.566 -10.040 -57.202 1.00 55.81 100 GLN A CA 1
ATOM 776 C C . GLN A 1 100 ? 40.116 -9.562 -57.357 1.00 55.81 100 GLN A C 1
ATOM 778 O O . GLN A 1 100 ? 39.802 -8.709 -58.184 1.00 55.81 100 GLN A O 1
ATOM 783 N N . CYS A 1 101 ? 39.212 -10.148 -56.576 1.00 48.41 101 CYS A N 1
ATOM 784 C CA . CYS A 1 101 ? 37.864 -9.646 -56.410 1.00 48.41 101 CYS A CA 1
ATOM 785 C C . CYS A 1 101 ? 37.965 -8.340 -55.627 1.00 48.41 101 CYS A C 1
ATOM 787 O O . CYS A 1 101 ? 38.232 -8.335 -54.424 1.00 48.41 101 CYS A O 1
ATOM 789 N N . SER A 1 102 ? 37.768 -7.231 -56.335 1.00 55.69 102 SER A N 1
ATOM 790 C CA . SER A 1 102 ? 37.419 -5.949 -55.743 1.00 55.69 102 SER A CA 1
ATOM 791 C C . SER A 1 102 ? 36.330 -6.187 -54.702 1.00 55.69 102 SER A C 1
ATOM 793 O O . SER A 1 102 ? 35.243 -6.679 -55.011 1.00 55.69 102 SER A O 1
ATOM 795 N N . THR A 1 103 ? 36.654 -5.904 -53.442 1.00 58.50 103 THR A N 1
ATOM 796 C CA . THR A 1 103 ? 35.708 -6.001 -52.338 1.00 58.50 103 THR A CA 1
ATOM 797 C C . THR A 1 103 ? 34.489 -5.156 -52.706 1.00 58.50 103 THR A C 1
ATOM 799 O O . THR A 1 103 ? 34.653 -3.957 -52.960 1.00 58.50 103 THR A O 1
ATOM 802 N N . PRO A 1 104 ? 33.277 -5.742 -52.803 1.00 58.72 104 PRO A N 1
ATOM 803 C CA . PRO A 1 104 ? 32.086 -4.956 -53.070 1.00 58.72 104 PRO A CA 1
ATOM 804 C C . PRO A 1 104 ? 32.027 -3.866 -52.007 1.00 58.72 104 PRO A C 1
ATOM 806 O O . PRO A 1 104 ? 32.221 -4.140 -50.818 1.00 58.72 104 PRO A O 1
ATOM 809 N N . ALA A 1 105 ? 31.868 -2.623 -52.465 1.00 57.06 105 ALA A N 1
ATOM 810 C CA . ALA A 1 105 ? 31.854 -1.448 -51.613 1.00 57.06 105 ALA A CA 1
ATOM 811 C C . ALA A 1 105 ? 30.970 -1.739 -50.398 1.00 57.06 105 ALA A C 1
ATOM 813 O O . ALA A 1 105 ? 29.802 -2.091 -50.563 1.00 57.06 105 ALA A O 1
ATOM 814 N N . GLN A 1 106 ? 31.558 -1.653 -49.199 1.00 57.88 106 GLN A N 1
ATOM 815 C CA . GLN A 1 106 ? 30.879 -1.818 -47.916 1.00 57.88 106 GLN A CA 1
ATOM 816 C C . GLN A 1 106 ? 29.780 -0.753 -47.804 1.00 57.88 106 GLN A C 1
ATOM 818 O O . GLN A 1 106 ? 29.964 0.319 -47.231 1.00 57.88 106 GLN A O 1
ATOM 823 N N . GLY A 1 107 ? 28.640 -1.020 -48.430 1.00 54.31 107 GLY A N 1
ATOM 824 C CA . GLY A 1 107 ? 27.524 -0.103 -48.514 1.00 54.31 107 GLY A CA 1
ATOM 825 C C . GLY A 1 107 ? 26.852 -0.016 -47.158 1.00 54.31 107 GLY A C 1
ATOM 826 O O . GLY A 1 107 ? 26.237 -0.984 -46.735 1.00 54.31 107 GLY A O 1
ATOM 827 N N . GLY A 1 108 ? 27.000 1.133 -46.491 1.00 59.12 108 GLY A N 1
ATOM 828 C CA . GLY A 1 108 ? 26.051 1.824 -45.596 1.00 59.12 108 GLY A CA 1
ATOM 829 C C . GLY A 1 108 ? 25.393 1.106 -44.400 1.00 59.12 108 GLY A C 1
ATOM 830 O O . GLY A 1 108 ? 25.136 1.753 -43.385 1.00 59.12 108 GLY A O 1
ATOM 831 N N . GLY A 1 109 ? 25.118 -0.197 -44.457 1.00 58.69 109 GLY A N 1
ATOM 832 C CA . GLY A 1 109 ? 24.328 -0.947 -43.477 1.00 58.69 109 GLY A CA 1
ATOM 833 C C . GLY A 1 109 ? 25.037 -1.206 -42.147 1.00 58.69 109 GLY A C 1
ATOM 834 O O . GLY A 1 109 ? 24.380 -1.404 -41.124 1.00 58.69 109 GLY A O 1
ATOM 835 N N . GLY A 1 110 ? 26.372 -1.124 -42.118 1.00 72.31 110 GLY A N 1
ATOM 836 C CA . GLY A 1 110 ? 27.162 -1.357 -40.905 1.00 72.31 110 GLY A CA 1
ATOM 837 C C . GLY A 1 110 ? 26.887 -0.353 -39.780 1.00 72.31 110 GLY A C 1
ATOM 838 O O . GLY A 1 110 ? 27.036 -0.690 -38.606 1.00 72.31 110 GLY A O 1
ATOM 839 N N . ASN A 1 111 ? 26.451 0.867 -40.103 1.00 82.81 111 ASN A N 1
ATOM 840 C CA . ASN A 1 111 ? 26.166 1.886 -39.091 1.00 82.81 111 ASN A CA 1
ATOM 841 C C . ASN A 1 111 ? 24.813 1.660 -38.411 1.00 82.81 111 ASN A C 1
ATOM 843 O O . ASN A 1 111 ? 24.704 1.838 -37.200 1.00 82.81 111 ASN A O 1
ATOM 847 N N . ALA A 1 112 ? 23.808 1.210 -39.159 1.00 78.19 112 ALA A N 1
ATOM 848 C CA . ALA A 1 112 ? 22.468 0.968 -38.640 1.00 78.19 112 ALA A CA 1
ATOM 849 C C . ALA A 1 112 ? 22.439 -0.194 -37.633 1.00 78.19 112 ALA A C 1
ATOM 851 O O . ALA A 1 112 ? 21.906 -0.042 -36.536 1.00 78.19 112 ALA A O 1
ATOM 852 N N . LEU A 1 113 ? 23.105 -1.314 -37.944 1.00 82.19 113 LEU A N 1
ATOM 853 C CA . LEU A 1 113 ? 23.207 -2.451 -37.021 1.00 82.19 113 LEU A CA 1
ATOM 854 C C . LEU A 1 113 ? 23.979 -2.086 -35.740 1.00 82.19 113 LEU A C 1
ATOM 856 O O . LEU A 1 113 ? 23.586 -2.466 -34.636 1.00 82.19 113 LEU A O 1
ATOM 860 N N . LYS A 1 114 ? 25.052 -1.289 -35.862 1.00 87.69 114 LYS A N 1
ATOM 861 C CA . LYS A 1 114 ? 25.792 -0.759 -34.702 1.00 87.69 114 LYS A CA 1
ATOM 862 C C . LYS A 1 114 ? 24.909 0.135 -33.828 1.00 87.69 114 LYS A C 1
ATOM 864 O O . LYS A 1 114 ? 24.976 0.031 -32.605 1.00 87.69 114 LYS A O 1
ATOM 869 N N . TRP A 1 115 ? 24.079 0.984 -34.434 1.00 88.88 115 TRP A N 1
ATOM 870 C CA . TRP A 1 115 ? 23.131 1.837 -33.715 1.00 88.88 115 TRP A CA 1
ATOM 871 C C . TRP A 1 115 ? 22.042 1.035 -33.007 1.00 88.88 115 TRP A C 1
ATOM 873 O O . TRP A 1 115 ? 21.835 1.243 -31.814 1.00 88.88 115 TRP A O 1
ATOM 883 N N . ALA A 1 116 ? 21.412 0.078 -33.690 1.00 85.62 116 ALA A N 1
ATOM 884 C CA . ALA A 1 116 ? 20.395 -0.785 -33.094 1.00 85.62 116 ALA A CA 1
ATOM 885 C C . ALA A 1 116 ? 20.948 -1.547 -31.880 1.00 85.62 116 ALA A C 1
ATOM 887 O O . ALA A 1 116 ? 20.347 -1.536 -30.806 1.00 85.62 116 ALA A O 1
ATOM 888 N N . ARG A 1 117 ? 22.155 -2.116 -32.010 1.00 90.38 117 ARG A N 1
ATOM 889 C CA . ARG A 1 117 ? 22.847 -2.773 -30.897 1.00 90.38 117 ARG A CA 1
ATOM 890 C C . ARG A 1 117 ? 23.078 -1.807 -29.734 1.00 90.38 117 ARG A C 1
ATOM 892 O O . ARG A 1 117 ? 22.781 -2.162 -28.600 1.00 90.38 117 ARG A O 1
ATOM 899 N N . ARG A 1 118 ? 23.563 -0.586 -29.989 1.00 93.25 118 ARG A N 1
ATOM 900 C CA . ARG A 1 118 ? 23.767 0.430 -28.937 1.00 93.25 118 ARG A CA 1
ATOM 901 C C . ARG A 1 118 ? 22.468 0.788 -28.219 1.00 93.25 118 ARG A C 1
ATOM 903 O O . ARG A 1 118 ? 22.456 0.794 -26.996 1.00 93.25 118 ARG A O 1
ATOM 910 N N . VAL A 1 119 ? 21.386 1.038 -28.955 1.00 91.75 119 VAL A N 1
ATOM 911 C CA . VAL A 1 119 ? 20.072 1.348 -28.367 1.00 91.75 119 VAL A CA 1
ATOM 912 C C . VAL A 1 119 ? 19.569 0.184 -27.519 1.00 91.75 119 VAL A C 1
ATOM 914 O O . VAL A 1 119 ? 19.178 0.401 -26.378 1.00 91.75 119 VAL A O 1
ATOM 917 N N . SER A 1 120 ? 19.661 -1.050 -28.018 1.00 91.25 120 SER A N 1
ATOM 918 C CA . SER A 1 120 ? 19.278 -2.243 -27.256 1.00 91.25 120 SER A CA 1
ATOM 919 C C . SER A 1 120 ? 20.077 -2.378 -25.958 1.00 91.25 120 SER A C 1
ATOM 921 O O . SER A 1 120 ? 19.491 -2.660 -24.915 1.00 91.25 120 SER A O 1
ATOM 923 N N . TRP A 1 121 ? 21.395 -2.150 -25.995 1.00 95.31 121 TRP A N 1
ATOM 924 C CA . TRP A 1 121 ? 22.236 -2.173 -24.794 1.00 95.31 121 TRP A CA 1
ATOM 925 C C . TRP A 1 121 ? 21.865 -1.067 -23.811 1.00 95.31 121 TRP A C 1
ATOM 927 O O . TRP A 1 121 ? 21.775 -1.341 -22.621 1.00 95.31 121 TRP A O 1
ATOM 937 N N . MET A 1 122 ? 21.602 0.153 -24.286 1.00 93.81 122 MET A N 1
ATOM 938 C CA . MET A 1 122 ? 21.174 1.257 -23.420 1.00 93.81 122 MET A CA 1
ATOM 939 C C . MET A 1 122 ? 19.814 0.985 -22.779 1.00 93.81 122 MET A C 1
ATOM 941 O O . MET A 1 122 ? 19.664 1.224 -21.590 1.00 93.81 122 MET A O 1
ATOM 945 N N . LEU A 1 123 ? 18.845 0.452 -23.527 1.00 90.50 123 LEU A N 1
ATOM 946 C CA . LEU A 1 123 ? 17.531 0.091 -22.988 1.00 90.50 123 LEU A CA 1
ATOM 947 C C . LEU A 1 123 ? 17.631 -1.052 -21.977 1.00 90.50 123 LEU A C 1
ATOM 949 O O . LEU A 1 123 ? 17.008 -0.983 -20.925 1.00 90.50 123 LEU A O 1
ATOM 953 N N . THR A 1 124 ? 18.451 -2.065 -22.265 1.00 88.31 124 THR A N 1
ATOM 954 C CA . THR A 1 124 ? 18.701 -3.175 -21.334 1.00 88.31 124 THR A CA 1
ATOM 955 C C . THR A 1 124 ? 19.381 -2.666 -20.068 1.00 88.31 124 THR A C 1
ATOM 957 O O . THR A 1 124 ? 18.946 -2.987 -18.974 1.00 88.31 124 THR A O 1
ATOM 960 N N . ALA A 1 125 ? 20.407 -1.822 -20.194 1.00 89.31 125 ALA A N 1
ATOM 961 C CA . ALA A 1 125 ? 21.075 -1.231 -19.041 1.00 89.31 125 ALA A CA 1
ATOM 962 C C . ALA A 1 125 ? 20.131 -0.312 -18.248 1.00 89.31 125 ALA A C 1
ATOM 964 O O . ALA A 1 125 ? 20.144 -0.319 -17.020 1.00 89.31 125 ALA A O 1
ATOM 965 N N . PHE A 1 126 ? 19.284 0.454 -18.936 1.00 87.94 126 PHE A N 1
ATOM 966 C CA . PHE A 1 126 ? 18.275 1.282 -18.292 1.00 87.94 126 PHE A CA 1
ATOM 967 C C . PHE A 1 126 ? 17.285 0.427 -17.503 1.00 87.94 126 PHE A C 1
ATOM 969 O O . PHE A 1 126 ? 17.109 0.662 -16.318 1.00 87.94 126 PHE A O 1
ATOM 976 N N . TYR A 1 127 ? 16.699 -0.594 -18.121 1.00 83.81 127 TYR A N 1
ATOM 977 C CA . TYR A 1 127 ? 15.749 -1.497 -17.473 1.00 83.81 127 TYR A CA 1
ATOM 978 C C . TYR A 1 127 ? 16.384 -2.265 -16.303 1.00 83.81 127 TYR A C 1
ATOM 980 O O . TYR A 1 127 ? 15.863 -2.254 -15.194 1.00 83.81 127 TYR A O 1
ATOM 988 N N . SER A 1 128 ? 17.546 -2.884 -16.518 1.00 82.44 128 SER A N 1
ATOM 989 C CA . SER A 1 128 ? 18.171 -3.766 -15.527 1.00 82.44 128 SER A CA 1
ATOM 990 C C . SER A 1 128 ? 18.874 -3.038 -14.385 1.00 82.44 128 SER A C 1
ATOM 992 O O . SER A 1 128 ? 19.101 -3.652 -13.351 1.00 82.44 128 SER A O 1
ATOM 994 N N . PHE A 1 129 ? 19.263 -1.770 -14.557 1.00 82.88 129 PHE A N 1
ATOM 995 C CA . PHE A 1 129 ? 19.986 -1.023 -13.523 1.00 82.88 129 PHE A CA 1
ATOM 996 C C . PHE A 1 129 ? 19.259 0.260 -13.142 1.00 82.88 129 PHE A C 1
ATOM 998 O O . PHE A 1 129 ? 18.904 0.448 -11.984 1.00 82.88 129 PHE A O 1
ATOM 1005 N N . PHE A 1 130 ? 19.000 1.147 -14.102 1.00 80.69 130 PHE A N 1
ATOM 1006 C CA . PHE A 1 130 ? 18.468 2.472 -13.784 1.00 80.69 130 PHE A CA 1
ATOM 1007 C C . PHE A 1 130 ? 17.013 2.440 -13.324 1.00 80.69 130 PHE A C 1
ATOM 1009 O O . PHE A 1 130 ? 16.687 3.140 -12.377 1.00 80.69 130 PHE A O 1
ATOM 1016 N N . ALA A 1 131 ? 16.144 1.636 -13.934 1.00 76.81 131 ALA A N 1
ATOM 1017 C CA . ALA A 1 131 ? 14.746 1.532 -13.526 1.00 76.81 131 ALA A CA 1
ATOM 1018 C C . ALA A 1 131 ? 14.629 0.995 -12.093 1.00 76.81 131 ALA A C 1
ATOM 1020 O O . ALA A 1 131 ? 13.803 1.486 -11.333 1.00 76.81 131 ALA A O 1
ATOM 1021 N N . ILE A 1 132 ? 15.513 0.072 -11.707 1.00 74.44 132 ILE A N 1
ATOM 1022 C CA . ILE A 1 132 ? 15.647 -0.420 -10.332 1.00 74.44 132 ILE A CA 1
ATOM 1023 C C . ILE A 1 132 ? 16.195 0.671 -9.402 1.00 74.44 132 ILE A C 1
ATOM 1025 O O . ILE A 1 132 ? 15.618 0.941 -8.356 1.00 74.44 132 ILE A O 1
ATOM 1029 N N . MET A 1 133 ? 17.274 1.365 -9.783 1.00 71.44 133 MET A N 1
ATOM 1030 C CA . MET A 1 133 ? 17.837 2.454 -8.966 1.00 71.44 133 MET A CA 1
ATOM 1031 C C . MET A 1 133 ? 16.846 3.605 -8.752 1.00 71.44 133 MET A C 1
ATOM 1033 O O . MET A 1 133 ? 16.828 4.225 -7.687 1.00 71.44 133 MET A O 1
ATOM 1037 N N . LEU A 1 134 ? 16.025 3.878 -9.767 1.00 70.25 134 LEU A N 1
ATOM 1038 C CA . LEU A 1 134 ? 14.924 4.835 -9.745 1.00 70.25 134 LEU A CA 1
ATOM 1039 C C . LEU A 1 134 ? 13.650 4.254 -9.113 1.00 70.25 134 LEU A C 1
ATOM 1041 O O . LEU A 1 134 ? 12.681 5.000 -9.016 1.00 70.25 134 LEU A O 1
ATOM 1045 N N . GLY A 1 135 ? 13.646 2.974 -8.707 1.00 63.34 135 GLY A N 1
ATOM 1046 C CA . GLY A 1 135 ? 12.523 2.184 -8.163 1.00 63.34 135 GLY A CA 1
ATOM 1047 C C . GLY A 1 135 ? 11.229 2.269 -8.973 1.00 63.34 135 GLY A C 1
ATOM 1048 O O . GLY A 1 135 ? 10.124 2.204 -8.450 1.00 63.34 135 GLY A O 1
ATOM 1049 N N . VAL A 1 136 ? 11.377 2.420 -10.288 1.00 65.94 136 VAL A N 1
ATOM 1050 C CA . VAL A 1 136 ? 10.313 2.148 -11.262 1.00 65.94 136 VAL A CA 1
ATOM 1051 C C . VAL A 1 136 ? 10.087 0.637 -11.381 1.00 65.94 136 VAL A C 1
ATOM 1053 O O . VAL A 1 136 ? 9.012 0.199 -11.782 1.00 65.94 136 VAL A O 1
ATOM 1056 N N . MET A 1 137 ? 11.106 -0.157 -11.046 1.00 68.75 137 MET A N 1
ATOM 1057 C CA . MET A 1 137 ? 11.031 -1.607 -10.959 1.00 68.75 137 MET A CA 1
ATOM 1058 C C . MET A 1 137 ? 11.410 -2.073 -9.567 1.00 68.75 137 MET A C 1
ATOM 1060 O O . MET A 1 137 ? 12.466 -1.704 -9.050 1.00 68.75 137 MET A O 1
ATOM 1064 N N . ASP A 1 138 ? 10.573 -2.945 -9.025 1.00 64.19 138 ASP A N 1
ATOM 1065 C CA . ASP A 1 138 ? 10.891 -3.653 -7.804 1.00 64.19 138 ASP A CA 1
ATOM 1066 C C . ASP A 1 138 ? 11.963 -4.720 -8.068 1.00 64.19 138 ASP A C 1
ATOM 1068 O O . ASP A 1 138 ? 11.954 -5.412 -9.092 1.00 64.19 138 ASP A O 1
ATOM 1072 N N . MET A 1 139 ? 12.901 -4.852 -7.139 1.00 61.31 139 MET A N 1
ATOM 1073 C CA . MET A 1 139 ? 13.724 -6.045 -7.031 1.00 61.31 139 MET A CA 1
ATOM 1074 C C . MET A 1 139 ? 12.920 -6.940 -6.117 1.00 61.31 139 MET A C 1
ATOM 1076 O O . MET A 1 139 ? 13.037 -6.791 -4.910 1.00 61.31 139 MET A O 1
ATOM 1080 N N . SER A 1 140 ? 12.096 -7.811 -6.704 1.00 52.16 140 SER A N 1
ATOM 1081 C CA . SER A 1 140 ? 11.146 -8.721 -6.044 1.00 52.16 140 SER A CA 1
ATOM 1082 C C . SER A 1 140 ? 11.813 -9.761 -5.126 1.00 52.16 140 SER A C 1
ATOM 1084 O O . SER A 1 140 ? 11.534 -10.958 -5.203 1.00 52.16 140 SER A O 1
ATOM 1086 N N . ASN A 1 141 ? 12.784 -9.352 -4.324 1.00 47.28 141 ASN A N 1
ATOM 1087 C CA . ASN A 1 141 ? 13.480 -10.186 -3.385 1.00 47.28 141 ASN A CA 1
ATOM 1088 C C . ASN A 1 141 ? 13.790 -9.376 -2.133 1.00 47.28 141 ASN A C 1
ATOM 1090 O O . ASN A 1 141 ? 14.560 -8.415 -2.150 1.00 47.28 141 ASN A O 1
ATOM 1094 N N . GLN A 1 142 ? 13.202 -9.845 -1.047 1.00 44.06 142 GLN A N 1
ATOM 1095 C CA . GLN A 1 142 ? 13.665 -9.611 0.300 1.00 44.06 142 GLN A CA 1
ATOM 1096 C C . GLN A 1 142 ? 15.199 -9.822 0.384 1.00 44.06 142 GLN A C 1
ATOM 1098 O O . GLN A 1 142 ? 15.721 -10.873 0.019 1.00 44.06 142 GLN A O 1
ATOM 1103 N N . GLU A 1 143 ? 15.890 -8.809 0.922 1.00 50.09 143 GLU A N 1
ATOM 1104 C CA . GLU A 1 143 ? 16.947 -8.979 1.931 1.00 50.09 143 GLU A CA 1
ATOM 1105 C C . GLU A 1 143 ? 18.385 -9.296 1.477 1.00 50.09 143 GLU A C 1
ATOM 1107 O O . GLU A 1 143 ? 18.771 -10.428 1.190 1.00 50.09 143 GLU A O 1
ATOM 1112 N N . MET A 1 144 ? 19.267 -8.310 1.660 1.00 30.50 144 MET A N 1
ATOM 1113 C CA . MET A 1 144 ? 20.488 -8.590 2.433 1.00 30.50 144 MET A CA 1
ATOM 1114 C C . MET A 1 144 ? 20.607 -7.736 3.705 1.00 30.50 144 MET A C 1
ATOM 1116 O O . MET A 1 144 ? 21.419 -8.080 4.560 1.00 30.50 144 MET A O 1
ATOM 1120 N N . TYR A 1 145 ? 19.811 -6.666 3.864 1.00 38.41 145 TYR A N 1
ATOM 1121 C CA . TYR A 1 145 ? 19.895 -5.754 5.016 1.00 38.41 145 TYR A CA 1
ATOM 1122 C C . TYR A 1 145 ? 18.574 -5.014 5.366 1.00 38.41 145 TYR A C 1
ATOM 1124 O O . TYR A 1 145 ? 18.647 -4.034 6.107 1.00 38.41 145 TYR A O 1
ATOM 1132 N N . SER A 1 146 ? 17.393 -5.391 4.842 1.00 36.22 146 SER A N 1
ATOM 1133 C CA . SER A 1 146 ? 16.215 -4.493 4.830 1.00 36.22 146 SER A CA 1
ATOM 1134 C C . SER A 1 146 ? 15.064 -4.825 5.780 1.00 36.22 146 SER A C 1
ATOM 1136 O O . SER A 1 146 ? 14.254 -3.934 5.994 1.00 36.22 146 SER A O 1
ATOM 1138 N N . SER A 1 147 ? 15.041 -5.945 6.516 1.00 39.59 147 SER A N 1
ATOM 1139 C CA . SER A 1 147 ? 14.054 -6.129 7.615 1.00 39.59 147 SER A CA 1
ATOM 1140 C C . SER A 1 147 ? 14.176 -5.075 8.726 1.00 39.59 147 SER A C 1
ATOM 1142 O O . SER A 1 147 ? 13.326 -4.980 9.612 1.00 39.59 147 SER A O 1
ATOM 1144 N N . LEU A 1 148 ? 15.218 -4.245 8.680 1.00 42.66 148 LEU A N 1
ATOM 1145 C CA . LEU A 1 148 ? 15.352 -3.032 9.468 1.00 42.66 148 LEU A CA 1
ATOM 1146 C C . LEU A 1 148 ? 14.452 -1.925 8.882 1.00 42.66 148 LEU A C 1
ATOM 1148 O O . LEU A 1 148 ? 14.923 -1.011 8.214 1.00 42.66 148 LEU A O 1
ATOM 1152 N N . ASN A 1 149 ? 13.159 -1.974 9.212 1.00 49.72 149 ASN A N 1
ATOM 1153 C CA . ASN A 1 149 ? 12.232 -0.836 9.117 1.00 49.72 149 ASN A CA 1
ATOM 1154 C C . ASN A 1 149 ? 11.801 -0.430 7.682 1.00 49.72 149 ASN A C 1
ATOM 1156 O O . ASN A 1 149 ? 11.872 0.741 7.313 1.00 49.72 149 ASN A O 1
ATOM 1160 N N . GLU A 1 150 ? 11.269 -1.365 6.881 1.00 53.78 150 GLU A N 1
ATOM 1161 C CA . GLU A 1 150 ? 10.639 -1.075 5.567 1.00 53.78 150 GLU A CA 1
ATOM 1162 C C . GLU A 1 150 ? 9.328 -0.262 5.661 1.00 53.78 150 GLU A C 1
ATOM 1164 O O . GLU A 1 150 ? 8.614 -0.100 4.671 1.00 53.78 150 GLU A O 1
ATOM 1169 N N . SER A 1 151 ? 8.985 0.291 6.830 1.00 53.94 151 SER A N 1
ATOM 1170 C CA . SER A 1 151 ? 7.763 1.066 7.029 1.00 53.94 151 SER A CA 1
ATOM 1171 C C . SER A 1 151 ? 7.791 2.358 6.201 1.00 53.94 151 SER A C 1
ATOM 1173 O O . SER A 1 151 ? 8.192 3.423 6.670 1.00 53.94 151 SER A O 1
ATOM 1175 N N . GLY A 1 152 ? 7.348 2.262 4.948 1.00 51.62 152 GLY A N 1
ATOM 1176 C CA . GLY A 1 152 ? 7.094 3.398 4.078 1.00 51.62 152 GLY A CA 1
ATOM 1177 C C . GLY A 1 152 ? 7.982 3.555 2.853 1.00 51.62 152 GLY A C 1
ATOM 1178 O O . GLY A 1 152 ? 8.051 4.668 2.369 1.00 51.62 152 GLY A O 1
ATOM 1179 N N . GLY A 1 153 ? 8.646 2.546 2.284 1.00 55.28 153 GLY A N 1
ATOM 1180 C CA . GLY A 1 153 ? 9.354 2.814 1.023 1.00 55.28 153 GLY A CA 1
ATOM 1181 C C . GLY A 1 153 ? 9.906 1.606 0.289 1.00 55.28 153 GLY A C 1
ATOM 1182 O O . GLY A 1 153 ? 10.473 0.713 0.898 1.00 55.28 153 GLY A O 1
ATOM 1183 N N . SER A 1 154 ? 9.768 1.626 -1.038 1.00 55.25 154 SER A N 1
ATOM 1184 C CA . SER A 1 154 ? 10.412 0.690 -1.962 1.00 55.25 154 SER A CA 1
ATOM 1185 C C . SER A 1 154 ? 11.942 0.813 -1.911 1.00 55.25 154 SER A C 1
ATOM 1187 O O . SER A 1 154 ? 12.500 1.851 -1.540 1.00 55.25 154 SER A O 1
ATOM 1189 N N . ASN A 1 155 ? 12.588 -0.257 -2.366 1.00 55.25 155 ASN A N 1
ATOM 1190 C CA . ASN A 1 155 ? 14.007 -0.496 -2.645 1.00 55.25 155 ASN A CA 1
ATOM 1191 C C . ASN A 1 155 ? 14.759 0.536 -3.536 1.00 55.25 155 ASN A C 1
ATOM 1193 O O . ASN A 1 155 ? 15.759 0.185 -4.169 1.00 55.25 155 ASN A O 1
ATOM 1197 N N . HIS A 1 156 ? 14.330 1.798 -3.627 1.00 61.34 156 HIS A N 1
ATOM 1198 C CA . HIS A 1 156 ? 15.025 2.805 -4.434 1.00 61.34 156 HIS A CA 1
ATOM 1199 C C . HIS A 1 156 ? 16.445 3.052 -3.902 1.00 61.34 156 HIS A C 1
ATOM 1201 O O . HIS A 1 156 ? 16.632 3.578 -2.805 1.00 61.34 156 HIS A O 1
ATOM 1207 N N . MET A 1 157 ? 17.451 2.776 -4.732 1.00 62.88 157 MET A N 1
ATOM 1208 C CA . MET A 1 157 ? 18.861 3.015 -4.389 1.00 62.88 157 MET A CA 1
ATOM 1209 C C . MET A 1 157 ? 19.252 4.501 -4.451 1.00 62.88 157 MET A C 1
ATOM 1211 O O . MET A 1 157 ? 20.265 4.886 -3.872 1.00 62.88 157 MET A O 1
ATOM 1215 N N . LEU A 1 158 ? 18.491 5.336 -5.175 1.00 66.44 158 LEU A N 1
ATOM 1216 C CA . LEU A 1 158 ? 18.796 6.766 -5.326 1.00 66.44 158 LEU A CA 1
ATOM 1217 C C . LEU A 1 158 ? 18.024 7.658 -4.339 1.00 66.44 158 LEU A C 1
ATOM 1219 O O . LEU A 1 158 ? 18.602 8.557 -3.735 1.00 66.44 158 LEU A O 1
ATOM 1223 N N . LEU A 1 159 ? 16.716 7.430 -4.206 1.00 68.56 159 LEU A N 1
ATOM 1224 C CA . LEU A 1 159 ? 15.814 8.175 -3.326 1.00 68.56 159 LEU A CA 1
ATOM 1225 C C . LEU A 1 159 ? 14.757 7.205 -2.789 1.00 68.56 159 LEU A C 1
ATOM 1227 O O . LEU A 1 159 ? 13.777 6.968 -3.497 1.00 68.56 159 LEU A O 1
ATOM 1231 N N . PRO A 1 160 ? 14.938 6.643 -1.578 1.00 70.50 160 PRO A N 1
ATOM 1232 C CA . PRO A 1 160 ? 13.940 5.792 -0.933 1.00 70.50 160 PRO A CA 1
ATOM 1233 C C . PRO A 1 160 ? 12.566 6.446 -1.024 1.00 70.50 160 PRO A C 1
ATOM 1235 O O . PRO A 1 160 ? 12.429 7.629 -0.695 1.00 70.50 160 PRO A O 1
ATOM 1238 N N . THR A 1 161 ? 11.542 5.723 -1.479 1.00 71.50 161 THR A N 1
ATOM 1239 C CA . THR A 1 161 ? 10.227 6.353 -1.672 1.00 71.50 161 THR A CA 1
ATOM 1240 C C . THR A 1 161 ? 9.664 6.915 -0.383 1.00 71.50 161 THR A C 1
ATOM 1242 O O . THR A 1 161 ? 9.025 7.957 -0.442 1.00 71.50 161 THR A O 1
ATOM 1245 N N . GLY A 1 162 ? 10.011 6.354 0.774 1.00 72.44 162 GLY A N 1
ATOM 1246 C CA . GLY A 1 162 ? 9.654 6.936 2.070 1.00 72.44 162 GLY A CA 1
ATOM 1247 C C . GLY A 1 162 ? 10.210 8.333 2.293 1.00 72.44 162 GLY A C 1
ATOM 1248 O O . GLY A 1 162 ? 9.516 9.187 2.836 1.00 72.44 162 GLY A O 1
ATOM 1249 N N . MET A 1 163 ? 11.408 8.629 1.781 1.00 76.81 163 MET A N 1
ATOM 1250 C CA . MET A 1 163 ? 11.955 9.985 1.814 1.00 76.81 163 MET A CA 1
ATOM 1251 C C . MET A 1 163 ? 11.159 10.917 0.896 1.00 76.81 163 MET A C 1
ATOM 1253 O O . MET A 1 163 ? 10.812 12.023 1.300 1.00 76.81 163 MET A O 1
ATOM 1257 N N . VAL A 1 164 ? 10.826 10.477 -0.323 1.00 79.56 164 VAL A N 1
ATOM 1258 C CA . VAL A 1 164 ? 9.997 11.265 -1.254 1.00 79.56 164 VAL A CA 1
ATOM 1259 C C . VAL A 1 164 ? 8.635 11.553 -0.628 1.00 79.56 164 VAL A C 1
ATOM 1261 O O . VAL A 1 164 ? 8.182 12.696 -0.603 1.00 79.56 164 VAL A O 1
ATOM 1264 N N . GLN A 1 165 ? 8.015 10.532 -0.053 1.00 78.81 165 GLN A N 1
ATOM 1265 C CA . GLN A 1 165 ? 6.729 10.643 0.602 1.00 78.81 165 GLN A CA 1
ATOM 1266 C C . GLN A 1 165 ? 6.795 11.547 1.849 1.00 78.81 165 GLN A C 1
ATOM 1268 O O . GLN A 1 165 ? 5.903 12.370 2.056 1.00 78.81 165 GLN A O 1
ATOM 1273 N N . GLN A 1 166 ? 7.879 11.495 2.632 1.00 79.44 166 GLN A N 1
ATOM 1274 C CA . GLN A 1 166 ? 8.134 12.416 3.747 1.00 79.44 166 GLN A CA 1
ATOM 1275 C C . GLN A 1 166 ? 8.303 13.871 3.281 1.00 79.44 166 GLN A C 1
ATOM 1277 O O . GLN A 1 166 ? 7.813 14.793 3.938 1.00 79.44 166 GLN A O 1
ATOM 1282 N N . ILE A 1 167 ? 8.971 14.101 2.149 1.00 84.94 167 ILE A N 1
ATOM 1283 C CA . ILE A 1 167 ? 9.113 15.441 1.569 1.00 84.94 167 ILE A CA 1
ATOM 1284 C C . ILE A 1 167 ? 7.737 15.984 1.163 1.00 84.94 167 ILE A C 1
ATOM 1286 O O . ILE A 1 167 ? 7.408 17.113 1.520 1.00 84.94 167 ILE A O 1
ATOM 1290 N N . PHE A 1 168 ? 6.904 15.191 0.478 1.00 86.06 168 PHE A N 1
ATOM 1291 C CA . PHE A 1 168 ? 5.545 15.614 0.102 1.00 86.06 168 PHE A CA 1
ATOM 1292 C C . PHE A 1 168 ? 4.638 15.832 1.318 1.00 86.06 168 PHE A C 1
ATOM 1294 O O . PHE A 1 168 ? 3.850 16.773 1.341 1.00 86.06 168 PHE A O 1
ATOM 1301 N N . ALA A 1 169 ? 4.807 15.028 2.366 1.00 77.62 169 ALA A N 1
ATOM 1302 C CA . ALA A 1 169 ? 4.133 15.205 3.648 1.00 77.62 169 ALA A CA 1
ATOM 1303 C C . ALA A 1 169 ? 4.507 16.511 4.378 1.00 77.62 169 ALA A C 1
ATOM 1305 O O . ALA A 1 169 ? 3.692 17.065 5.115 1.00 77.62 169 ALA A O 1
ATOM 1306 N N . THR A 1 170 ? 5.739 17.002 4.210 1.00 81.69 170 THR A N 1
ATOM 1307 C CA . THR A 1 170 ? 6.272 18.139 4.985 1.00 81.69 170 THR A CA 1
ATOM 1308 C C . THR A 1 170 ? 6.416 19.436 4.190 1.00 81.69 170 THR A C 1
ATOM 1310 O O . THR A 1 170 ? 6.614 20.490 4.795 1.00 81.69 170 THR A O 1
ATOM 1313 N N . SER A 1 171 ? 6.277 19.394 2.862 1.00 88.44 171 SER A N 1
ATOM 1314 C CA . SER A 1 171 ? 6.427 20.547 1.969 1.00 88.44 171 SER A CA 1
ATOM 1315 C C . SER A 1 171 ? 5.130 20.852 1.205 1.00 88.44 171 SER A C 1
ATOM 1317 O O . SER A 1 171 ? 4.941 20.364 0.086 1.00 88.44 171 SER A O 1
ATOM 1319 N N . PRO A 1 172 ? 4.242 21.709 1.757 1.00 88.12 172 PRO A N 1
ATOM 1320 C CA . PRO A 1 172 ? 3.013 22.129 1.079 1.00 88.12 172 PRO A CA 1
ATOM 1321 C C . PRO A 1 172 ? 3.276 22.762 -0.290 1.00 88.12 172 PRO A C 1
ATOM 1323 O O . PRO A 1 172 ? 2.545 22.511 -1.240 1.00 88.12 172 PRO A O 1
ATOM 1326 N N . THR A 1 173 ? 4.362 23.533 -0.415 1.00 93.00 173 THR A N 1
ATOM 1327 C CA . THR A 1 173 ? 4.765 24.160 -1.679 1.00 93.00 173 THR A CA 1
ATOM 1328 C C . THR A 1 173 ? 5.100 23.120 -2.743 1.00 93.00 173 THR A C 1
ATOM 1330 O O . THR A 1 173 ? 4.682 23.259 -3.888 1.00 93.00 173 THR A O 1
ATOM 1333 N N . LEU A 1 174 ? 5.822 22.051 -2.383 1.00 89.75 174 LEU A N 1
ATOM 1334 C CA . LEU A 1 174 ? 6.130 20.991 -3.343 1.00 89.75 174 LEU A CA 1
ATOM 1335 C C . LEU A 1 174 ? 4.870 20.210 -3.731 1.00 89.75 174 LEU A C 1
ATOM 1337 O O . LEU A 1 174 ? 4.694 19.882 -4.904 1.00 89.75 174 LEU A O 1
ATOM 1341 N N . ALA A 1 175 ? 3.987 19.950 -2.765 1.00 89.19 175 ALA A N 1
ATOM 1342 C CA . ALA A 1 175 ? 2.705 19.304 -3.012 1.00 89.19 175 ALA A CA 1
ATOM 1343 C C . ALA A 1 175 ? 1.823 20.108 -3.982 1.00 89.19 175 ALA A C 1
ATOM 1345 O O . ALA A 1 175 ? 1.202 19.527 -4.872 1.00 89.19 175 ALA A O 1
ATOM 1346 N N . GLU A 1 176 ? 1.820 21.437 -3.853 1.00 91.62 176 GLU A N 1
ATOM 1347 C CA . GLU A 1 176 ? 1.117 22.351 -4.756 1.00 91.62 176 GLU A CA 1
ATOM 1348 C C . GLU A 1 176 ? 1.744 22.378 -6.158 1.00 91.62 176 GLU A C 1
ATOM 1350 O O . GLU A 1 176 ? 1.028 22.361 -7.157 1.00 91.62 176 GLU A O 1
ATOM 1355 N N . TRP A 1 177 ? 3.078 22.385 -6.252 1.00 93.69 177 TRP A N 1
ATOM 1356 C CA . TRP A 1 177 ? 3.786 22.438 -7.537 1.00 93.69 177 TRP A CA 1
ATOM 1357 C C . TRP A 1 177 ? 3.719 21.123 -8.317 1.00 93.69 177 TRP A C 1
ATOM 1359 O O . TRP A 1 177 ? 3.718 21.134 -9.548 1.00 93.69 177 TRP A O 1
ATOM 1369 N N . PHE A 1 178 ? 3.646 19.988 -7.618 1.00 91.38 178 PHE A N 1
ATOM 1370 C CA . PHE A 1 178 ? 3.606 18.656 -8.218 1.00 91.38 178 PHE A CA 1
ATOM 1371 C C . PHE A 1 178 ? 2.405 17.849 -7.709 1.00 91.38 178 PHE A C 1
ATOM 1373 O O . PHE A 1 178 ? 2.583 16.813 -7.062 1.00 91.38 178 PHE A O 1
ATOM 1380 N N . PRO A 1 179 ? 1.167 18.255 -8.042 1.00 89.81 179 PRO A N 1
ATOM 1381 C CA . PRO A 1 179 ? -0.041 17.643 -7.491 1.00 89.81 179 PRO A CA 1
ATOM 1382 C C . PRO A 1 179 ? -0.176 16.162 -7.866 1.00 89.81 179 PRO A C 1
ATOM 1384 O O . PRO A 1 179 ? -0.642 15.363 -7.061 1.00 89.81 179 PRO A O 1
ATOM 1387 N N . ALA A 1 180 ? 0.286 15.767 -9.057 1.00 87.25 180 ALA A N 1
ATOM 1388 C CA . ALA A 1 180 ? 0.291 14.365 -9.475 1.00 87.25 180 ALA A CA 1
ATOM 1389 C C . ALA A 1 180 ? 1.272 13.510 -8.657 1.00 87.25 180 ALA A C 1
ATOM 1391 O O . ALA A 1 180 ? 0.976 12.362 -8.353 1.00 87.25 180 ALA A O 1
ATOM 1392 N N . ALA A 1 181 ? 2.432 14.059 -8.286 1.00 86.75 181 ALA A N 1
ATOM 1393 C CA . ALA A 1 181 ? 3.377 13.360 -7.421 1.00 86.75 181 ALA A CA 1
ATOM 1394 C C . ALA A 1 181 ? 2.878 13.338 -5.970 1.00 86.75 181 ALA A C 1
ATOM 1396 O O . ALA A 1 181 ? 3.021 12.322 -5.301 1.00 86.75 181 ALA A O 1
ATOM 1397 N N . ASN A 1 182 ? 2.222 14.406 -5.511 1.00 89.25 182 ASN A N 1
ATOM 1398 C CA . ASN A 1 182 ? 1.583 14.449 -4.201 1.00 89.25 182 ASN A CA 1
ATOM 1399 C C . ASN A 1 182 ? 0.414 13.459 -4.072 1.00 89.25 182 ASN A C 1
ATOM 1401 O O . ASN A 1 182 ? 0.249 12.860 -3.020 1.00 89.25 182 ASN A O 1
ATOM 1405 N N . ASP A 1 183 ? -0.375 13.236 -5.127 1.00 87.19 183 ASP A N 1
ATOM 1406 C CA . ASP A 1 183 ? -1.424 12.201 -5.117 1.00 87.19 183 ASP A CA 1
ATOM 1407 C C . ASP A 1 183 ? -0.838 10.795 -4.910 1.00 87.19 183 ASP A C 1
ATOM 1409 O O . ASP A 1 183 ? -1.459 9.945 -4.274 1.00 87.19 183 ASP A O 1
ATOM 1413 N N . VAL A 1 184 ? 0.369 10.567 -5.433 1.00 85.38 184 VAL A N 1
ATOM 1414 C CA . VAL A 1 184 ? 1.052 9.272 -5.392 1.00 85.38 184 VAL A CA 1
ATOM 1415 C C . VAL A 1 184 ? 1.843 9.074 -4.097 1.00 85.38 184 VAL A C 1
ATOM 1417 O O . VAL A 1 184 ? 1.807 7.996 -3.509 1.00 85.38 184 VAL A O 1
ATOM 1420 N N . PHE A 1 185 ? 2.565 10.104 -3.657 1.00 84.25 185 PHE A N 1
ATOM 1421 C CA . PHE A 1 185 ? 3.517 10.026 -2.551 1.00 84.25 185 PHE A CA 1
ATOM 1422 C C . PHE A 1 185 ? 3.052 10.735 -1.272 1.00 84.25 185 PHE A C 1
ATOM 1424 O O . PHE A 1 185 ? 3.646 10.559 -0.212 1.00 84.25 185 PHE A O 1
ATOM 1431 N N . GLY A 1 186 ? 2.001 11.542 -1.337 1.00 83.69 186 GLY A N 1
ATOM 1432 C CA . GLY A 1 186 ? 1.426 12.198 -0.169 1.00 83.69 186 GLY A CA 1
ATOM 1433 C C . GLY A 1 186 ? 0.649 11.233 0.731 1.00 83.69 186 GLY A C 1
ATOM 1434 O O . GLY A 1 186 ? 0.412 10.072 0.404 1.00 83.69 186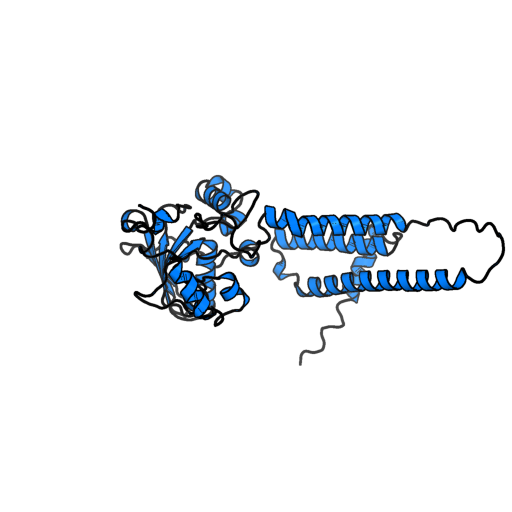 GLY A O 1
ATOM 1435 N N . GLY A 1 187 ? 0.231 11.734 1.893 1.00 83.44 187 GLY A N 1
ATOM 1436 C CA . GLY A 1 187 ? -0.690 11.030 2.793 1.00 83.44 187 GLY A CA 1
ATOM 1437 C C . GLY A 1 187 ? -0.046 10.174 3.887 1.00 83.44 187 GLY A C 1
ATOM 1438 O O . GLY A 1 187 ? -0.744 9.790 4.817 1.00 83.44 187 GLY A O 1
ATOM 1439 N N . GLY A 1 188 ? 1.268 9.945 3.879 1.00 85.88 188 GLY A N 1
ATOM 1440 C CA . GLY A 1 188 ? 1.921 9.280 5.015 1.00 85.88 188 GLY A CA 1
ATOM 1441 C C . GLY A 1 188 ? 1.726 7.761 5.077 1.00 85.88 188 GLY A C 1
ATOM 1442 O O . GLY A 1 188 ? 1.199 7.133 4.152 1.00 85.88 188 GLY A O 1
ATOM 1443 N N . LEU A 1 189 ? 2.142 7.189 6.209 1.00 86.38 189 LEU A N 1
ATOM 1444 C CA . LEU A 1 189 ? 1.899 5.792 6.564 1.00 86.38 189 LEU A CA 1
ATOM 1445 C C . LEU A 1 189 ? 0.665 5.674 7.468 1.00 86.38 189 LEU A C 1
ATOM 1447 O O . LEU A 1 189 ? 0.458 6.487 8.373 1.00 86.38 189 LEU A O 1
ATOM 1451 N N . VAL A 1 190 ? -0.135 4.635 7.245 1.00 91.00 190 VAL A N 1
ATOM 1452 C CA . VAL A 1 190 ? -1.248 4.245 8.115 1.00 91.00 190 VAL A CA 1
ATOM 1453 C C . VAL A 1 190 ? -0.987 2.867 8.707 1.00 91.00 190 VAL A C 1
ATOM 1455 O O . VAL A 1 190 ? -0.297 2.053 8.101 1.00 91.00 190 VAL A O 1
ATOM 1458 N N . ARG A 1 191 ? -1.586 2.578 9.859 1.00 92.94 191 ARG A N 1
ATOM 1459 C CA . ARG A 1 191 ? -1.716 1.233 10.420 1.00 92.94 191 ARG A CA 1
ATOM 1460 C C . ARG A 1 191 ? -3.154 0.781 10.258 1.00 92.94 191 ARG A C 1
ATOM 1462 O O . ARG A 1 191 ? -4.043 1.388 10.836 1.00 92.94 191 ARG A O 1
ATOM 1469 N N . VAL A 1 192 ? -3.391 -0.287 9.512 1.00 94.88 192 VAL A N 1
ATOM 1470 C CA . VAL A 1 192 ? -4.694 -0.947 9.488 1.00 94.88 192 VAL A CA 1
ATOM 1471 C C . VAL A 1 192 ? -4.810 -1.797 10.747 1.00 94.88 192 VAL A C 1
ATOM 1473 O O . VAL A 1 192 ? -4.034 -2.732 10.961 1.00 94.88 192 VAL A O 1
ATOM 1476 N N . ASP A 1 193 ? -5.768 -1.435 11.592 1.00 93.88 193 ASP A N 1
ATOM 1477 C CA . ASP A 1 193 ? -5.995 -2.066 12.888 1.00 93.88 193 ASP A CA 1
ATOM 1478 C C . ASP A 1 193 ? -7.023 -3.187 12.808 1.00 93.88 193 ASP A C 1
ATOM 1480 O O . ASP A 1 193 ? -6.910 -4.185 13.520 1.00 93.88 193 ASP A O 1
ATOM 1484 N N . HIS A 1 194 ? -8.028 -3.021 11.950 1.00 95.69 194 HIS A N 1
ATOM 1485 C CA . HIS A 1 194 ? -9.105 -3.983 11.795 1.00 95.69 194 HIS A CA 1
ATOM 1486 C C . HIS A 1 194 ? -9.869 -3.766 10.487 1.00 95.69 194 HIS A C 1
ATOM 1488 O O . HIS A 1 194 ? -10.110 -2.630 10.085 1.00 95.69 194 HIS A O 1
ATOM 1494 N N . THR A 1 195 ? -10.344 -4.840 9.860 1.00 97.50 195 THR A N 1
ATOM 1495 C CA . THR A 1 195 ? -11.413 -4.761 8.858 1.00 97.50 195 THR A CA 1
ATOM 1496 C C . THR A 1 195 ? -12.204 -6.063 8.782 1.00 97.50 195 THR A C 1
ATOM 1498 O O . THR A 1 195 ? -11.661 -7.148 8.999 1.00 97.50 195 THR A O 1
ATOM 1501 N N . ASP A 1 196 ? -13.491 -5.954 8.464 1.00 97.44 196 ASP A N 1
ATOM 1502 C CA . ASP A 1 196 ? -14.373 -7.083 8.156 1.00 97.44 196 ASP A CA 1
ATOM 1503 C C . ASP A 1 196 ? -14.571 -7.297 6.640 1.00 97.44 196 ASP A C 1
ATOM 1505 O O . ASP A 1 196 ? -15.283 -8.223 6.247 1.00 97.44 196 ASP A O 1
ATOM 1509 N N . SER A 1 197 ? -13.909 -6.502 5.783 1.00 97.31 197 SER A N 1
ATOM 1510 C CA . SER A 1 197 ? -13.961 -6.687 4.330 1.00 97.31 197 SER A CA 1
ATOM 1511 C C . SER A 1 197 ? -13.300 -8.004 3.937 1.00 97.31 197 SER A C 1
ATOM 1513 O O . SER A 1 197 ? -12.112 -8.228 4.180 1.00 97.31 197 SER A O 1
ATOM 1515 N N . LYS A 1 198 ? -14.057 -8.869 3.261 1.00 96.38 198 LYS A N 1
ATOM 1516 C CA . LYS A 1 198 ? -13.538 -10.107 2.678 1.00 96.38 198 LYS A CA 1
ATOM 1517 C C . LYS A 1 198 ? -12.605 -9.810 1.515 1.00 96.38 198 LYS A C 1
ATOM 1519 O O . LYS A 1 198 ? -11.610 -10.511 1.366 1.00 96.38 198 LYS A O 1
ATOM 1524 N N . ALA A 1 199 ? -12.909 -8.787 0.715 1.00 95.25 199 ALA A N 1
ATOM 1525 C CA . ALA A 1 199 ? -12.073 -8.375 -0.406 1.00 95.25 199 ALA A CA 1
ATOM 1526 C C . ALA A 1 199 ? -10.677 -7.942 0.068 1.00 95.25 199 ALA A C 1
ATOM 1528 O O . ALA A 1 199 ? -9.677 -8.429 -0.458 1.00 95.25 199 ALA A O 1
ATOM 1529 N N . ILE A 1 200 ? -10.606 -7.105 1.111 1.00 95.69 200 ILE A N 1
ATOM 1530 C CA . ILE A 1 200 ? -9.328 -6.662 1.687 1.00 95.69 200 ILE A CA 1
ATOM 1531 C C . ILE A 1 200 ? -8.622 -7.838 2.369 1.00 95.69 200 ILE A C 1
ATOM 1533 O O . ILE A 1 200 ? -7.472 -8.133 2.049 1.00 95.69 200 ILE A O 1
ATOM 1537 N N . ASN A 1 201 ? -9.307 -8.569 3.252 1.00 95.50 201 ASN A N 1
ATOM 1538 C CA . ASN A 1 201 ? -8.689 -9.661 4.011 1.00 95.50 201 ASN A CA 1
ATOM 1539 C C . ASN A 1 201 ? -8.206 -10.825 3.135 1.00 95.50 201 ASN A C 1
ATOM 1541 O O . ASN A 1 201 ? -7.322 -11.564 3.555 1.00 95.50 201 ASN A O 1
ATOM 1545 N N . ALA A 1 202 ? -8.748 -11.007 1.927 1.00 93.75 202 ALA A N 1
ATOM 1546 C CA . ALA A 1 202 ? -8.287 -12.034 0.993 1.00 93.75 202 ALA A CA 1
ATOM 1547 C C . ALA A 1 202 ? -6.901 -11.748 0.387 1.00 93.75 202 ALA A C 1
ATOM 1549 O O . ALA A 1 202 ? -6.272 -12.674 -0.128 1.00 93.75 202 ALA A O 1
ATOM 1550 N N . ILE A 1 203 ? -6.446 -10.491 0.421 1.00 92.69 203 ILE A N 1
ATOM 1551 C CA . ILE A 1 203 ? -5.192 -10.047 -0.204 1.00 92.69 203 ILE A CA 1
ATOM 1552 C C . ILE A 1 203 ? -4.203 -9.539 0.854 1.00 92.69 203 ILE A C 1
ATOM 1554 O O . ILE A 1 203 ? -3.014 -9.834 0.762 1.00 92.69 203 ILE A O 1
ATOM 1558 N N . TYR A 1 204 ? -4.671 -8.810 1.870 1.00 93.19 204 TYR A N 1
ATOM 1559 C CA . TYR A 1 204 ? -3.828 -8.134 2.860 1.00 93.19 204 TYR A CA 1
ATOM 1560 C C . TYR A 1 204 ? -3.850 -8.861 4.217 1.00 93.19 204 TYR A C 1
ATOM 1562 O O . TYR A 1 204 ? -4.921 -9.290 4.640 1.00 93.19 204 TYR A O 1
ATOM 1570 N N . PRO A 1 205 ? -2.706 -8.989 4.926 1.00 91.31 205 PRO A N 1
ATOM 1571 C CA . PRO A 1 205 ? -1.374 -8.514 4.538 1.00 91.31 205 PRO A CA 1
ATOM 1572 C C . PRO A 1 205 ? -0.646 -9.442 3.547 1.00 91.31 205 PRO A C 1
ATOM 1574 O O . PRO A 1 205 ? 0.499 -9.177 3.211 1.00 91.31 205 PRO A O 1
ATOM 1577 N N . GLY A 1 206 ? -1.277 -10.524 3.079 1.00 89.25 206 GLY A N 1
ATOM 1578 C CA . GLY A 1 206 ? -0.657 -11.478 2.152 1.00 89.25 206 GLY A CA 1
ATOM 1579 C C . GLY A 1 206 ? 0.055 -12.628 2.858 1.00 89.25 206 GLY A C 1
ATOM 1580 O O . GLY A 1 206 ? 1.152 -13.012 2.477 1.00 89.25 206 GLY A O 1
ATOM 1581 N N . GLU A 1 207 ? -0.553 -13.166 3.912 1.00 89.25 207 GLU A N 1
ATOM 1582 C CA . GLU A 1 207 ? -0.010 -14.274 4.701 1.00 89.25 207 GLU A CA 1
ATOM 1583 C C . GLU A 1 207 ? 0.076 -15.568 3.870 1.00 89.25 207 GLU A C 1
ATOM 1585 O O . GLU A 1 207 ? -0.945 -16.157 3.516 1.00 89.25 207 GLU A O 1
ATOM 1590 N N . THR A 1 208 ? 1.279 -16.043 3.558 1.00 90.38 208 THR A N 1
ATOM 1591 C CA . THR A 1 208 ? 1.523 -17.276 2.793 1.00 90.38 208 THR A CA 1
ATOM 1592 C C . THR A 1 208 ? 2.101 -18.404 3.637 1.00 90.38 208 THR A C 1
ATOM 1594 O O . THR A 1 208 ? 2.344 -19.473 3.088 1.00 90.38 208 THR A O 1
ATOM 159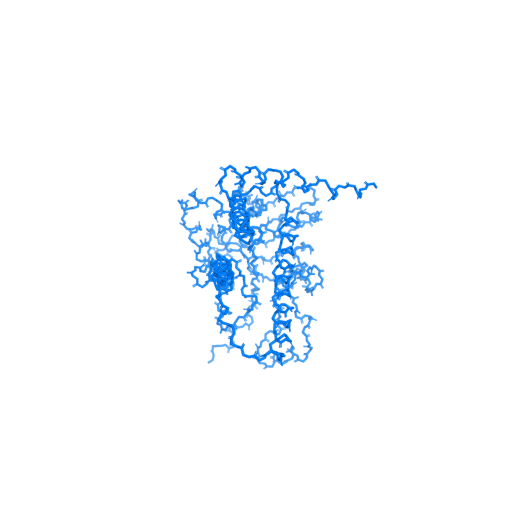7 N N . THR A 1 209 ? 2.204 -18.255 4.965 1.00 89.69 209 THR A N 1
ATOM 1598 C CA . THR A 1 209 ? 2.723 -19.296 5.880 1.00 89.69 209 THR A CA 1
ATOM 1599 C C . THR A 1 209 ? 2.150 -20.689 5.630 1.00 89.69 209 THR A C 1
ATOM 1601 O O . THR A 1 209 ? 2.878 -21.675 5.689 1.00 89.69 209 THR A O 1
ATOM 1604 N N . GLY A 1 210 ? 0.853 -20.798 5.317 1.00 89.81 210 GLY A N 1
ATOM 1605 C CA . GLY A 1 210 ? 0.202 -22.083 5.032 1.00 89.81 210 GLY A CA 1
ATOM 1606 C C . GLY A 1 210 ? 0.737 -22.818 3.793 1.00 89.81 210 GLY A C 1
ATOM 1607 O O . GLY A 1 210 ? 0.343 -23.956 3.546 1.00 89.81 210 GLY A O 1
ATOM 1608 N N . ARG A 1 211 ? 1.604 -22.179 3.000 1.00 89.88 211 ARG A N 1
ATOM 1609 C CA . ARG A 1 211 ? 2.298 -22.756 1.840 1.00 89.88 211 ARG A CA 1
ATOM 1610 C C . ARG A 1 211 ? 3.662 -23.338 2.191 1.00 89.88 211 ARG A C 1
ATOM 1612 O O . ARG A 1 211 ? 4.191 -24.114 1.398 1.00 89.88 211 ARG A O 1
ATOM 1619 N N . LEU A 1 212 ? 4.220 -22.980 3.345 1.00 90.62 212 LEU A N 1
ATOM 1620 C CA . LEU A 1 212 ? 5.486 -23.527 3.804 1.00 90.62 212 LEU A CA 1
ATOM 1621 C C . LEU A 1 212 ? 5.310 -24.968 4.283 1.00 90.62 212 LEU A C 1
ATOM 1623 O O . LEU A 1 212 ? 4.310 -25.329 4.908 1.00 90.62 212 LEU A O 1
ATOM 1627 N N . ASP A 1 213 ? 6.321 -25.790 4.013 1.00 95.62 213 ASP A N 1
ATOM 1628 C CA . ASP A 1 213 ? 6.379 -27.145 4.544 1.00 95.62 213 ASP A CA 1
ATOM 1629 C C . ASP A 1 213 ? 6.452 -27.116 6.081 1.00 95.62 213 ASP A C 1
ATOM 1631 O O . ASP A 1 213 ? 7.105 -26.255 6.679 1.00 95.62 213 ASP A O 1
ATOM 1635 N N . SER A 1 214 ? 5.802 -28.079 6.740 1.00 96.00 214 SER A N 1
ATOM 1636 C CA . SER A 1 214 ? 5.765 -28.134 8.207 1.00 96.00 214 SER A CA 1
ATOM 1637 C C . SER A 1 214 ? 7.162 -28.215 8.830 1.00 96.00 214 SER A C 1
ATOM 1639 O O . SER A 1 214 ? 7.377 -27.631 9.892 1.00 96.00 214 SER A O 1
ATOM 1641 N N . ARG A 1 215 ? 8.128 -28.859 8.158 1.00 96.19 215 ARG A N 1
ATOM 1642 C CA . ARG A 1 215 ? 9.522 -28.914 8.611 1.00 96.19 215 ARG A CA 1
ATOM 1643 C C . ARG A 1 215 ? 10.209 -27.555 8.519 1.00 96.19 215 ARG A C 1
ATOM 1645 O O . ARG A 1 215 ? 11.001 -27.226 9.394 1.00 96.19 215 ARG A O 1
ATOM 1652 N N . VAL A 1 216 ? 9.901 -26.749 7.501 1.00 94.62 216 VAL A N 1
ATOM 1653 C CA . VAL A 1 216 ? 10.431 -25.377 7.387 1.00 94.62 216 VAL A CA 1
ATOM 1654 C C . VAL A 1 216 ? 9.908 -24.525 8.538 1.00 94.62 216 VAL A C 1
ATOM 1656 O O . VAL A 1 216 ? 10.685 -23.843 9.201 1.00 94.62 216 VAL A O 1
ATOM 1659 N N . LEU A 1 217 ? 8.607 -24.617 8.828 1.00 93.06 217 LEU A N 1
ATOM 1660 C CA . LEU A 1 217 ? 8.000 -23.907 9.954 1.00 93.06 217 LEU A CA 1
ATOM 1661 C C . LEU A 1 217 ? 8.608 -24.325 11.296 1.00 93.06 217 LEU A C 1
ATOM 1663 O O . LEU A 1 217 ? 8.832 -23.480 12.156 1.00 93.06 217 LEU A O 1
ATOM 1667 N N . GLU A 1 218 ? 8.876 -25.616 11.485 1.00 94.38 218 GLU A N 1
ATOM 1668 C CA . GLU A 1 218 ? 9.538 -26.133 12.684 1.00 94.38 218 GLU A CA 1
ATOM 1669 C C . GLU A 1 218 ? 10.951 -25.559 12.842 1.00 94.38 218 GLU A C 1
ATOM 1671 O O . GLU A 1 218 ? 11.242 -24.964 13.875 1.00 94.38 218 GLU A O 1
ATOM 1676 N N . VAL A 1 219 ? 11.787 -25.635 11.800 1.00 94.69 219 VAL A N 1
ATOM 1677 C CA . VAL A 1 219 ? 13.157 -25.091 11.823 1.00 94.69 219 VAL A CA 1
ATOM 1678 C C . VAL A 1 219 ? 13.160 -23.585 12.092 1.00 94.69 219 VAL A C 1
ATOM 1680 O O . VAL A 1 219 ? 13.974 -23.104 12.876 1.00 94.69 219 VAL A O 1
ATOM 1683 N N . LEU A 1 220 ? 12.237 -22.830 11.487 1.00 88.62 220 LEU A N 1
ATOM 1684 C CA . LEU A 1 220 ? 12.095 -21.399 11.758 1.00 88.62 220 LEU A CA 1
ATOM 1685 C C . LEU A 1 220 ? 11.780 -21.145 13.242 1.00 88.62 220 LEU A C 1
ATOM 1687 O O . LEU A 1 220 ? 12.409 -20.291 13.863 1.00 88.62 220 LEU A O 1
ATOM 1691 N N . ARG A 1 221 ? 10.868 -21.915 13.845 1.00 89.25 221 ARG A N 1
ATOM 1692 C CA . ARG A 1 221 ? 10.574 -21.793 15.284 1.00 89.25 221 ARG A CA 1
ATOM 1693 C C . ARG A 1 221 ? 11.766 -22.185 16.156 1.00 89.25 221 ARG A C 1
ATOM 1695 O O . ARG A 1 221 ? 12.014 -21.512 17.152 1.00 89.25 221 ARG A O 1
ATOM 1702 N N . GLU A 1 222 ? 12.516 -23.226 15.785 1.00 91.81 222 GLU A N 1
ATOM 1703 C CA . GLU A 1 222 ? 13.712 -23.681 16.516 1.00 91.81 222 GLU A CA 1
ATOM 1704 C C . GLU A 1 222 ? 14.776 -22.575 16.638 1.00 91.81 222 GLU A C 1
ATOM 1706 O O . GLU A 1 222 ? 15.434 -22.470 17.672 1.00 91.81 222 GLU A O 1
ATOM 1711 N N . ILE A 1 223 ? 14.916 -21.714 15.623 1.00 89.75 223 ILE A N 1
ATOM 1712 C CA . ILE A 1 223 ? 15.853 -20.574 15.638 1.00 89.75 223 ILE A CA 1
ATOM 1713 C C . ILE A 1 223 ? 15.245 -19.282 16.209 1.00 89.75 223 ILE A C 1
ATOM 1715 O O . ILE A 1 223 ? 15.853 -18.217 16.108 1.00 89.75 223 ILE A O 1
ATOM 1719 N N . GLY A 1 224 ? 14.046 -19.352 16.795 1.00 81.81 224 GLY A N 1
ATOM 1720 C CA . GLY A 1 224 ? 13.360 -18.205 17.392 1.00 81.81 224 GLY A CA 1
ATOM 1721 C C . GLY A 1 224 ? 12.657 -17.278 16.395 1.00 81.81 224 GLY A C 1
ATOM 1722 O O . GLY A 1 224 ? 12.292 -16.164 16.764 1.00 81.81 224 GLY A O 1
ATOM 1723 N N . HIS A 1 225 ? 12.452 -17.700 15.144 1.00 84.62 225 HIS A N 1
ATOM 1724 C CA . HIS A 1 225 ? 11.626 -16.976 14.174 1.00 84.62 225 HIS A CA 1
ATOM 1725 C C . HIS A 1 225 ? 10.134 -17.278 14.408 1.00 84.62 225 HIS A C 1
ATOM 1727 O O . HIS A 1 225 ? 9.770 -18.382 14.813 1.00 84.62 225 HIS A O 1
ATOM 1733 N N . GLN A 1 226 ? 9.232 -16.347 14.066 1.00 82.50 226 GLN A N 1
ATOM 1734 C CA . GLN A 1 226 ? 7.774 -16.542 14.220 1.00 82.50 226 GLN A CA 1
ATOM 1735 C C . GLN A 1 226 ? 7.194 -17.645 13.322 1.00 82.50 226 GLN A C 1
ATOM 1737 O O . GLN A 1 226 ? 6.025 -18.005 13.447 1.00 82.50 226 GLN A O 1
ATOM 1742 N N . ALA A 1 227 ? 8.006 -18.161 12.394 1.00 87.94 227 ALA A N 1
ATOM 1743 C CA . ALA A 1 227 ? 7.591 -19.060 11.323 1.00 87.94 227 ALA A CA 1
ATOM 1744 C C . ALA A 1 227 ? 6.360 -18.529 10.582 1.00 87.94 227 ALA A C 1
ATOM 1746 O O . ALA A 1 227 ? 5.404 -19.264 10.341 1.00 87.94 227 ALA A O 1
ATOM 1747 N N . ARG A 1 228 ? 6.400 -17.233 10.261 1.00 85.81 228 ARG A N 1
ATOM 1748 C CA . ARG A 1 228 ? 5.417 -16.572 9.415 1.00 85.81 228 ARG A CA 1
ATOM 1749 C C . ARG A 1 228 ? 6.071 -16.083 8.135 1.00 85.81 228 ARG A C 1
ATOM 1751 O O . ARG A 1 228 ? 7.178 -15.558 8.187 1.00 85.81 228 ARG A O 1
ATOM 1758 N N . GLU A 1 229 ? 5.393 -16.252 7.013 1.00 86.88 229 GLU A N 1
ATOM 1759 C CA . GLU A 1 229 ? 5.815 -15.759 5.707 1.00 86.88 229 GLU A CA 1
ATOM 1760 C C . GLU A 1 229 ? 4.718 -14.875 5.140 1.00 86.88 229 GLU A C 1
ATOM 1762 O O . GLU A 1 229 ? 3.615 -15.333 4.861 1.00 86.88 229 GLU A O 1
ATOM 1767 N N . ILE A 1 230 ? 5.024 -13.597 4.967 1.00 86.62 230 ILE A N 1
ATOM 1768 C CA . ILE A 1 230 ? 4.079 -12.628 4.432 1.00 86.62 230 ILE A CA 1
ATOM 1769 C C . ILE A 1 230 ? 4.622 -12.149 3.095 1.00 86.62 230 ILE A C 1
ATOM 1771 O O . ILE A 1 230 ? 5.696 -11.559 3.022 1.00 86.62 230 ILE A O 1
ATOM 1775 N N . SER A 1 231 ? 3.866 -12.435 2.040 1.00 85.44 231 SER A N 1
ATOM 1776 C CA . SER A 1 231 ? 4.187 -12.095 0.661 1.00 85.44 231 SER A CA 1
ATOM 1777 C C . SER A 1 231 ? 2.963 -11.483 -0.015 1.00 85.44 231 SER A C 1
ATOM 1779 O O . SER A 1 231 ? 2.187 -12.143 -0.716 1.00 85.44 231 SER A O 1
ATOM 1781 N N . PHE A 1 232 ? 2.781 -10.184 0.216 1.00 84.75 232 PHE A N 1
ATOM 1782 C CA . PHE A 1 232 ? 1.696 -9.412 -0.381 1.00 84.75 232 PHE A CA 1
ATOM 1783 C C . PHE A 1 232 ? 1.721 -9.430 -1.904 1.00 84.75 232 PHE A C 1
ATOM 1785 O O . PHE A 1 232 ? 0.685 -9.678 -2.520 1.00 84.75 232 PHE A O 1
ATOM 1792 N N . GLU A 1 233 ? 2.889 -9.219 -2.513 1.00 81.75 233 GLU A N 1
ATOM 1793 C CA . GLU A 1 233 ? 3.063 -9.313 -3.965 1.00 81.75 233 GLU A CA 1
ATOM 1794 C C . GLU A 1 233 ? 2.514 -10.626 -4.508 1.00 81.75 233 GLU A C 1
ATOM 1796 O O . GLU A 1 233 ? 1.758 -10.625 -5.479 1.00 81.75 233 GLU A O 1
ATOM 1801 N N . THR A 1 234 ? 2.817 -11.743 -3.846 1.00 80.56 234 THR A N 1
ATOM 1802 C CA . THR A 1 234 ? 2.318 -13.045 -4.277 1.00 80.56 234 THR A CA 1
ATOM 1803 C C . THR A 1 234 ? 0.800 -13.121 -4.142 1.00 80.56 234 THR A C 1
ATOM 1805 O O . THR A 1 234 ? 0.129 -13.522 -5.092 1.00 80.56 234 THR A O 1
ATOM 1808 N N . GLY A 1 235 ? 0.232 -12.677 -3.015 1.00 80.19 235 GLY A N 1
ATOM 1809 C CA . GLY A 1 235 ? -1.223 -12.606 -2.833 1.00 80.19 235 GLY A CA 1
ATOM 1810 C C . GLY A 1 235 ? -1.918 -11.735 -3.885 1.00 80.19 235 GLY A C 1
ATOM 1811 O O . GLY A 1 235 ? -2.995 -12.073 -4.375 1.00 80.19 235 GLY A O 1
ATOM 1812 N N . ARG A 1 236 ? -1.273 -10.645 -4.298 1.00 84.56 236 ARG A N 1
ATOM 1813 C CA . ARG A 1 236 ? -1.814 -9.693 -5.264 1.00 84.56 236 ARG A CA 1
ATOM 1814 C C . ARG A 1 236 ? -1.680 -10.145 -6.716 1.00 84.56 236 ARG A C 1
ATOM 1816 O O . ARG A 1 236 ? -2.624 -9.993 -7.486 1.00 84.56 236 ARG A O 1
ATOM 1823 N N . VAL A 1 237 ? -0.526 -10.686 -7.101 1.00 84.06 237 VAL A N 1
ATOM 1824 C CA . VAL A 1 237 ? -0.247 -11.145 -8.471 1.00 84.06 237 VAL A CA 1
ATOM 1825 C C . VAL A 1 237 ? -0.972 -12.456 -8.764 1.00 84.06 237 VAL A C 1
ATOM 1827 O O . VAL A 1 237 ? -1.531 -12.622 -9.847 1.00 84.06 237 VAL A O 1
ATOM 1830 N N . MET A 1 238 ? -0.993 -13.378 -7.799 1.00 85.38 238 MET A N 1
ATOM 1831 C CA . MET A 1 238 ? -1.643 -14.683 -7.959 1.00 85.38 238 MET A CA 1
ATOM 1832 C C . MET A 1 238 ? -3.148 -14.628 -7.671 1.00 85.38 238 MET A C 1
ATOM 1834 O O . MET A 1 238 ? -3.889 -15.510 -8.104 1.00 85.38 238 MET A O 1
ATOM 1838 N N . GLY A 1 239 ? -3.599 -13.578 -6.985 1.00 82.75 239 GLY A N 1
ATOM 1839 C CA . GLY A 1 239 ? -4.999 -13.292 -6.713 1.00 82.75 239 GLY A CA 1
ATOM 1840 C C . GLY A 1 239 ? -5.558 -13.949 -5.441 1.00 82.75 239 GLY A C 1
ATOM 1841 O O . GLY A 1 239 ? -4.861 -14.682 -4.725 1.00 82.75 239 GLY A O 1
ATOM 1842 N N . PRO A 1 240 ? -6.853 -13.694 -5.156 1.00 78.75 240 PRO A N 1
ATOM 1843 C CA . PRO A 1 240 ? -7.532 -14.193 -3.963 1.00 78.75 240 PRO A CA 1
ATOM 1844 C C . PRO A 1 240 ? -7.470 -15.724 -3.877 1.00 78.75 240 PRO A C 1
ATOM 1846 O O . PRO A 1 240 ? -7.870 -16.424 -4.807 1.00 78.75 240 PRO A O 1
ATOM 1849 N N . GLY A 1 241 ? -6.986 -16.250 -2.749 1.00 83.88 241 GLY A N 1
ATOM 1850 C CA . GLY A 1 241 ? -6.861 -17.693 -2.495 1.00 83.88 241 GLY A CA 1
ATOM 1851 C C . GLY A 1 241 ? -5.439 -18.246 -2.600 1.00 83.88 241 GLY A C 1
ATOM 1852 O O . GLY A 1 241 ? -5.202 -19.399 -2.228 1.00 83.88 241 GLY A O 1
ATOM 1853 N N . PHE A 1 242 ? -4.468 -17.445 -3.054 1.00 88.00 242 PHE A N 1
ATOM 1854 C CA . PHE A 1 242 ? -3.069 -17.836 -2.907 1.00 88.00 242 PHE A CA 1
ATOM 1855 C C . PHE A 1 242 ? -2.615 -17.729 -1.443 1.00 88.00 242 PHE A C 1
ATOM 1857 O O . PHE A 1 242 ? -2.067 -18.695 -0.901 1.00 88.00 242 PHE A O 1
ATOM 1864 N N . GLY A 1 243 ? -2.905 -16.590 -0.808 1.00 87.25 243 GLY A N 1
ATOM 1865 C CA . GLY A 1 243 ? -2.664 -16.342 0.612 1.00 87.25 243 GLY A CA 1
ATOM 1866 C C . GLY A 1 243 ? -3.781 -16.854 1.527 1.00 87.25 243 GLY A C 1
ATOM 1867 O O . GLY A 1 243 ? -4.895 -17.156 1.096 1.00 87.25 243 GLY A O 1
ATOM 1868 N N . THR A 1 244 ? -3.460 -16.932 2.812 1.00 91.06 244 THR A N 1
ATOM 1869 C CA . THR A 1 244 ? -4.394 -17.163 3.912 1.00 91.06 244 THR A CA 1
ATOM 1870 C C . THR A 1 244 ? -5.113 -15.850 4.208 1.00 91.06 244 THR A C 1
ATOM 1872 O O . THR A 1 244 ? -4.436 -14.853 4.472 1.00 91.06 244 THR A O 1
ATOM 1875 N N . PRO A 1 245 ? -6.458 -15.814 4.180 1.00 93.00 245 PRO A N 1
ATOM 1876 C CA . PRO A 1 245 ? -7.185 -14.600 4.508 1.00 93.00 245 PRO A CA 1
ATOM 1877 C C . PRO A 1 245 ? -6.862 -14.115 5.922 1.00 93.00 245 PRO A C 1
ATOM 1879 O O . PRO A 1 245 ? -6.800 -14.920 6.854 1.00 93.00 245 PRO A O 1
ATOM 1882 N N . ASN A 1 246 ? -6.694 -12.805 6.092 1.00 92.62 246 ASN A N 1
ATOM 1883 C CA . ASN A 1 246 ? -6.496 -12.219 7.411 1.00 92.62 246 ASN A CA 1
ATOM 1884 C C . ASN A 1 246 ? -7.766 -12.423 8.257 1.00 92.62 246 ASN A C 1
ATOM 1886 O O . ASN A 1 246 ? -8.858 -12.042 7.822 1.00 92.62 246 ASN A O 1
ATOM 1890 N N . PRO A 1 247 ? -7.677 -13.072 9.429 1.00 90.69 247 PRO A N 1
ATOM 1891 C CA . PRO A 1 247 ? -8.852 -13.333 10.247 1.00 90.69 247 PRO A CA 1
ATOM 1892 C C . PRO A 1 247 ? -9.448 -12.035 10.800 1.00 90.69 247 PRO A C 1
ATOM 1894 O O . PRO A 1 247 ? -8.750 -11.065 11.073 1.00 90.69 247 PRO A O 1
ATOM 1897 N N . THR A 1 248 ? -10.755 -12.032 11.044 1.00 89.38 248 THR A N 1
ATOM 1898 C CA . THR A 1 248 ? -11.433 -10.924 11.727 1.00 89.38 248 THR A CA 1
ATOM 1899 C C . THR A 1 248 ? -11.314 -11.046 13.249 1.00 89.38 248 THR A C 1
ATOM 1901 O O . THR A 1 248 ? -11.238 -12.147 13.794 1.00 89.38 248 THR A O 1
ATOM 1904 N N . GLY A 1 249 ? -11.412 -9.921 13.957 1.00 88.44 249 GLY A N 1
ATOM 1905 C CA . GLY A 1 249 ? -11.488 -9.882 15.422 1.00 88.44 249 GLY A CA 1
ATOM 1906 C C . GLY A 1 249 ? -10.112 -9.821 16.081 1.00 88.44 249 GLY A C 1
ATOM 1907 O O . GLY A 1 249 ? -9.210 -9.172 15.563 1.00 88.44 249 GLY A O 1
ATOM 1908 N N . SER A 1 250 ? -9.944 -10.477 17.232 1.00 82.56 250 SER A N 1
ATOM 1909 C CA . SER A 1 250 ? -8.697 -10.425 18.016 1.00 82.56 250 SER A CA 1
ATOM 1910 C C . SER A 1 250 ? -7.503 -11.095 17.333 1.00 82.56 250 SER A C 1
ATOM 1912 O O . SER A 1 250 ? -6.364 -10.761 17.643 1.00 82.56 250 SER A O 1
ATOM 1914 N N . ALA A 1 251 ? -7.755 -12.017 16.402 1.00 86.88 251 ALA A N 1
ATOM 1915 C CA . ALA A 1 251 ? -6.717 -12.682 15.621 1.00 86.88 251 ALA A CA 1
ATOM 1916 C C . ALA A 1 251 ? -6.213 -11.836 14.437 1.00 86.88 251 ALA A C 1
ATOM 1918 O O . ALA A 1 251 ? -5.271 -12.254 13.767 1.00 86.88 251 ALA A O 1
ATOM 1919 N N . PHE A 1 252 ? -6.834 -10.678 14.166 1.00 92.06 252 PHE A N 1
ATOM 1920 C CA . PHE A 1 252 ? -6.479 -9.820 13.039 1.00 92.06 252 PHE A CA 1
ATOM 1921 C C . PHE A 1 252 ? -5.004 -9.416 13.096 1.00 92.06 252 PHE A C 1
ATOM 1923 O O . PHE A 1 252 ? -4.508 -8.863 14.086 1.00 92.06 252 PHE A O 1
ATOM 1930 N N . VAL A 1 253 ? -4.301 -9.677 11.999 1.00 90.81 253 VAL A N 1
ATOM 1931 C CA . VAL A 1 253 ? -2.913 -9.274 11.821 1.00 90.81 253 VAL A CA 1
ATOM 1932 C C . VAL A 1 253 ? -2.927 -7.810 11.423 1.00 90.81 253 VAL A C 1
ATOM 1934 O O . VAL A 1 253 ? -3.307 -7.472 10.306 1.00 90.81 253 VAL A O 1
ATOM 1937 N N . ARG A 1 254 ? -2.526 -6.944 12.353 1.00 91.94 254 ARG A N 1
ATOM 1938 C CA . ARG A 1 254 ? -2.350 -5.511 12.103 1.00 91.94 254 ARG A CA 1
ATOM 1939 C C . ARG A 1 254 ? -1.167 -5.302 11.170 1.00 91.94 254 ARG A C 1
ATOM 1941 O O . ARG A 1 254 ? -0.174 -6.021 11.272 1.00 91.94 254 ARG A O 1
ATOM 1948 N N . TYR A 1 255 ? -1.256 -4.326 10.278 1.00 91.19 255 TYR A N 1
ATOM 1949 C CA . TYR A 1 255 ? -0.179 -4.019 9.339 1.00 91.19 255 TYR A CA 1
ATOM 1950 C C . TYR A 1 255 ? -0.132 -2.532 9.019 1.00 91.19 255 TYR A C 1
ATOM 1952 O O . TYR A 1 255 ? -1.146 -1.840 9.074 1.00 91.19 255 TYR A O 1
ATOM 1960 N N . THR A 1 256 ? 1.048 -2.033 8.676 1.00 90.38 256 THR A N 1
ATOM 1961 C CA . THR A 1 256 ? 1.212 -0.695 8.119 1.00 90.38 256 THR A CA 1
ATOM 1962 C C . THR A 1 256 ? 1.113 -0.726 6.603 1.00 90.38 256 THR A C 1
ATOM 1964 O O . THR A 1 256 ? 1.442 -1.728 5.976 1.00 90.38 256 THR A O 1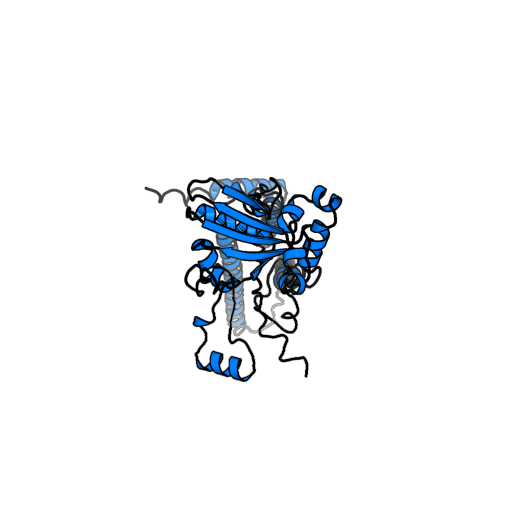
ATOM 1967 N N . ALA A 1 257 ? 0.637 0.360 6.008 1.00 90.44 257 ALA A N 1
ATOM 1968 C CA . ALA A 1 257 ? 0.586 0.538 4.567 1.00 90.44 257 ALA A CA 1
ATOM 1969 C C . ALA A 1 257 ? 0.678 2.033 4.220 1.00 90.44 257 ALA A C 1
ATOM 1971 O O . ALA A 1 257 ? 0.186 2.868 4.985 1.00 90.44 257 ALA A O 1
ATOM 1972 N N . PRO A 1 258 ? 1.277 2.416 3.081 1.00 88.31 258 PRO A N 1
ATOM 1973 C CA . PRO A 1 258 ? 1.214 3.796 2.607 1.00 88.31 258 PRO A CA 1
ATOM 1974 C C . PRO A 1 258 ? -0.220 4.216 2.273 1.00 88.31 258 PRO A C 1
ATOM 1976 O O . PRO A 1 258 ? -1.040 3.391 1.862 1.00 88.31 258 PRO A O 1
ATOM 1979 N N . ALA A 1 259 ? -0.516 5.513 2.370 1.00 90.31 259 ALA A N 1
ATOM 1980 C CA . ALA A 1 259 ? -1.831 6.067 2.032 1.00 90.31 259 ALA A CA 1
ATOM 1981 C C . ALA A 1 259 ? -2.305 5.688 0.616 1.00 90.31 259 ALA A C 1
ATOM 1983 O O . ALA A 1 259 ? -3.489 5.418 0.409 1.00 90.31 259 ALA A O 1
ATOM 1984 N N . LEU A 1 260 ? -1.376 5.616 -0.345 1.00 90.62 260 LEU A N 1
ATOM 1985 C CA . LEU A 1 260 ? -1.638 5.145 -1.707 1.00 90.62 260 LEU A CA 1
ATOM 1986 C C . LEU A 1 260 ? -2.262 3.742 -1.718 1.00 90.62 260 LEU A C 1
ATOM 1988 O O . LEU A 1 260 ? -3.237 3.495 -2.427 1.00 90.62 260 LEU A O 1
ATOM 1992 N N . GLU A 1 261 ? -1.708 2.835 -0.915 1.00 91.69 261 GLU A N 1
ATOM 1993 C CA . GLU A 1 261 ? -2.167 1.454 -0.823 1.00 91.69 261 GLU A CA 1
ATOM 1994 C C . GLU A 1 261 ? -3.496 1.366 -0.069 1.00 91.69 261 GLU A C 1
ATOM 1996 O O . GLU A 1 261 ? -4.386 0.646 -0.504 1.00 91.69 261 GLU A O 1
ATOM 2001 N N . LEU A 1 262 ? -3.696 2.154 0.996 1.00 95.31 262 LEU A N 1
ATOM 2002 C CA . LEU A 1 262 ? -4.994 2.214 1.681 1.00 95.31 262 LEU A CA 1
ATOM 2003 C C . LEU A 1 262 ? -6.112 2.671 0.729 1.00 95.31 262 LEU A C 1
ATOM 2005 O O . LEU A 1 262 ? -7.157 2.030 0.647 1.00 95.31 262 LEU A O 1
ATOM 2009 N N . ARG A 1 263 ? -5.894 3.751 -0.034 1.00 95.75 263 ARG A N 1
ATOM 2010 C CA . ARG A 1 263 ? -6.873 4.243 -1.025 1.00 95.75 263 ARG A CA 1
ATOM 2011 C C . ARG A 1 263 ? -7.226 3.174 -2.049 1.00 95.75 263 ARG A C 1
ATOM 2013 O O . ARG A 1 263 ? -8.370 3.071 -2.487 1.00 95.75 263 ARG A O 1
ATOM 2020 N N . ARG A 1 264 ? -6.232 2.381 -2.436 1.00 94.44 264 ARG A N 1
ATOM 2021 C CA . ARG A 1 264 ? -6.410 1.270 -3.354 1.00 94.44 264 ARG A CA 1
ATOM 2022 C C . ARG A 1 264 ? -7.240 0.141 -2.740 1.00 94.44 264 ARG A C 1
ATOM 2024 O O . ARG A 1 264 ? -8.214 -0.260 -3.366 1.00 94.44 264 ARG A O 1
ATOM 2031 N N . MET A 1 265 ? -6.910 -0.298 -1.520 1.00 95.31 265 MET A N 1
ATOM 2032 C CA . MET A 1 265 ? -7.680 -1.302 -0.770 1.00 95.31 265 MET A CA 1
ATOM 2033 C C . MET A 1 265 ? -9.161 -0.921 -0.702 1.00 95.31 265 MET A C 1
ATOM 2035 O O . MET A 1 265 ? -10.038 -1.728 -1.004 1.00 95.31 265 MET A O 1
ATOM 2039 N N . LEU A 1 266 ? -9.439 0.336 -0.339 1.00 97.19 266 LEU A N 1
ATOM 2040 C CA . LEU A 1 266 ? -10.800 0.851 -0.225 1.00 97.19 266 LEU A CA 1
ATOM 2041 C C . LEU A 1 266 ? -11.524 0.849 -1.574 1.00 97.19 266 LEU A C 1
ATOM 2043 O O . LEU A 1 266 ? -12.666 0.405 -1.645 1.00 97.19 266 LEU A O 1
ATOM 2047 N N . ALA A 1 267 ? -10.868 1.303 -2.644 1.00 96.00 267 ALA A N 1
ATOM 2048 C CA . ALA A 1 267 ? -11.461 1.316 -3.977 1.00 96.00 267 ALA A CA 1
ATOM 2049 C C . ALA A 1 267 ? -11.773 -0.097 -4.495 1.00 96.00 267 ALA A C 1
ATOM 2051 O O . ALA A 1 267 ? -12.838 -0.325 -5.066 1.00 96.00 267 ALA A O 1
ATOM 2052 N N . GLU A 1 268 ? -10.876 -1.058 -4.276 1.00 94.69 268 GLU A N 1
ATOM 2053 C CA . GLU A 1 268 ? -11.086 -2.453 -4.671 1.00 94.69 268 GLU A CA 1
ATOM 2054 C C . GLU A 1 268 ? -12.248 -3.088 -3.890 1.00 94.69 268 GLU A C 1
ATOM 2056 O O . GLU A 1 268 ? -13.119 -3.724 -4.487 1.00 94.69 268 GLU A O 1
ATOM 2061 N N . ALA A 1 269 ? -12.334 -2.841 -2.579 1.00 96.31 269 ALA A N 1
ATOM 2062 C CA . ALA A 1 269 ? -13.442 -3.307 -1.746 1.00 96.31 269 ALA A CA 1
ATOM 2063 C C . ALA A 1 269 ? -14.789 -2.667 -2.131 1.00 96.31 269 ALA A C 1
ATOM 2065 O O . ALA A 1 269 ? -15.814 -3.346 -2.179 1.00 96.31 269 ALA A O 1
ATOM 2066 N N . GLN A 1 270 ? -14.795 -1.375 -2.475 1.00 97.06 270 GLN A N 1
ATOM 2067 C CA . GLN A 1 270 ? -15.984 -0.691 -2.993 1.00 97.06 270 GLN A CA 1
ATOM 2068 C C . GLN A 1 270 ? -16.462 -1.295 -4.317 1.00 97.06 270 GLN A C 1
ATOM 2070 O O . GLN A 1 270 ? -17.661 -1.504 -4.497 1.00 97.06 270 GLN A O 1
ATOM 2075 N N . VAL A 1 271 ? -15.537 -1.599 -5.236 1.00 96.25 271 VAL A N 1
ATOM 2076 C CA . VAL A 1 271 ? -15.850 -2.248 -6.521 1.00 96.25 271 VAL A CA 1
ATOM 2077 C C . VAL A 1 271 ? -16.393 -3.663 -6.314 1.00 96.25 271 VAL A C 1
ATOM 2079 O O . VAL A 1 271 ? -17.270 -4.089 -7.065 1.00 96.25 271 VAL A O 1
ATOM 2082 N N . ALA A 1 272 ? -15.935 -4.372 -5.277 1.00 96.00 272 ALA A N 1
ATOM 2083 C CA . ALA A 1 272 ? -16.498 -5.664 -4.889 1.00 96.00 272 ALA A CA 1
ATOM 2084 C C . ALA A 1 272 ? -17.956 -5.564 -4.390 1.00 96.00 272 ALA A C 1
ATOM 2086 O O . ALA A 1 272 ? -18.668 -6.568 -4.384 1.00 96.00 272 ALA A O 1
ATOM 2087 N N . GLY A 1 273 ? -18.418 -4.367 -4.008 1.00 96.19 273 GLY A N 1
ATOM 2088 C CA . GLY A 1 273 ? -19.817 -4.091 -3.675 1.00 96.19 273 GLY A CA 1
ATOM 2089 C C . GLY A 1 273 ? -20.292 -4.696 -2.353 1.00 96.19 273 GLY A C 1
ATOM 2090 O O . GLY A 1 273 ? -21.497 -4.753 -2.109 1.00 96.19 273 GLY A O 1
ATOM 2091 N N . GLU A 1 274 ? -19.383 -5.160 -1.493 1.00 95.75 274 GLU A N 1
ATOM 2092 C CA . GLU A 1 274 ? -19.742 -5.627 -0.153 1.00 95.75 274 GLU A CA 1
ATOM 2093 C C . GLU A 1 274 ? -19.814 -4.462 0.837 1.00 95.75 274 GLU A C 1
ATOM 2095 O O . GLU A 1 274 ? -19.078 -3.485 0.719 1.00 95.75 274 GLU A O 1
ATOM 2100 N N . ALA A 1 275 ? -20.704 -4.557 1.823 1.00 98.12 275 ALA A N 1
ATOM 2101 C CA . ALA A 1 275 ? -20.670 -3.647 2.959 1.00 98.12 275 ALA A CA 1
ATOM 2102 C C . ALA A 1 275 ? -19.510 -4.038 3.883 1.00 98.12 275 ALA A C 1
ATOM 2104 O O . ALA A 1 275 ? -19.342 -5.225 4.169 1.00 98.12 275 ALA A O 1
ATOM 2105 N N . PHE A 1 276 ? -18.740 -3.060 4.355 1.00 98.19 276 PHE A N 1
ATOM 2106 C CA . PHE A 1 276 ? -17.604 -3.308 5.241 1.00 98.19 276 PHE A CA 1
ATOM 2107 C C . PHE A 1 276 ? -17.282 -2.111 6.142 1.00 98.19 276 PHE A C 1
ATOM 2109 O O . PHE A 1 276 ? -17.682 -0.972 5.889 1.00 98.19 276 PHE A O 1
ATOM 2116 N N . SER A 1 277 ? -16.518 -2.386 7.190 1.00 98.12 277 SER A N 1
ATOM 2117 C CA . SER A 1 277 ? -15.871 -1.449 8.090 1.00 98.12 277 SER A CA 1
ATOM 2118 C C . SER A 1 277 ? -14.360 -1.678 8.056 1.00 98.12 277 SER A C 1
ATOM 2120 O O . SER A 1 277 ? -13.871 -2.809 8.077 1.00 98.12 277 SER A O 1
ATOM 2122 N N . LEU A 1 278 ? -13.599 -0.591 8.035 1.00 97.94 278 LEU A N 1
ATOM 2123 C CA . LEU A 1 278 ? -12.149 -0.592 8.167 1.00 97.94 278 LEU A CA 1
ATOM 2124 C C . LEU A 1 278 ? -11.760 0.439 9.221 1.00 97.94 278 LEU A C 1
ATOM 2126 O O . LEU A 1 278 ? -12.173 1.594 9.156 1.00 97.94 278 LEU A O 1
ATOM 2130 N N . VAL A 1 279 ? -10.971 0.007 10.196 1.00 97.19 279 VAL A N 1
ATOM 2131 C CA . VAL A 1 279 ? -10.386 0.854 11.229 1.00 97.19 279 VAL A CA 1
ATOM 2132 C C . VAL A 1 279 ? -8.894 0.948 10.959 1.00 97.19 279 VAL A C 1
ATOM 2134 O O . VAL A 1 279 ? -8.206 -0.073 10.866 1.00 97.19 279 VAL A O 1
ATOM 2137 N N . TYR A 1 280 ? -8.398 2.171 10.814 1.00 96.25 280 TYR A N 1
ATOM 2138 C CA . TYR A 1 280 ? -6.973 2.435 10.686 1.00 96.25 280 TYR A CA 1
ATOM 2139 C C . TYR A 1 280 ? -6.547 3.582 11.591 1.00 96.25 280 TYR A C 1
ATOM 2141 O O . TYR A 1 280 ? -7.305 4.512 11.847 1.00 96.25 280 TYR A O 1
ATOM 2149 N N . SER A 1 281 ? -5.305 3.528 12.041 1.00 93.50 281 SER A N 1
ATOM 2150 C CA . SER A 1 281 ? -4.648 4.580 12.797 1.00 93.50 281 SER A CA 1
ATOM 2151 C C . SER A 1 281 ? -3.635 5.301 11.920 1.00 93.50 281 SER A C 1
ATOM 2153 O O . SER A 1 281 ? -2.906 4.680 11.145 1.00 93.50 281 SER A O 1
ATOM 2155 N N . ARG A 1 282 ? -3.539 6.620 12.062 1.00 90.88 282 ARG A N 1
ATOM 2156 C CA . ARG A 1 282 ? -2.517 7.430 11.388 1.00 90.88 282 ARG A CA 1
ATOM 2157 C C . ARG A 1 282 ? -1.939 8.486 12.323 1.00 90.88 282 ARG A C 1
ATOM 2159 O O . ARG A 1 282 ? -2.611 8.876 13.277 1.00 90.88 282 ARG A O 1
ATOM 2166 N N . PRO A 1 283 ? -0.740 9.017 12.058 1.00 85.06 283 PRO A N 1
ATOM 2167 C CA . PRO A 1 283 ? -0.226 10.132 12.841 1.00 85.06 283 PRO A CA 1
ATOM 2168 C C . PRO A 1 283 ? -1.089 11.396 12.629 1.00 85.06 283 PRO A C 1
ATOM 2170 O O . PRO A 1 283 ? -1.806 11.506 11.624 1.00 85.06 283 PRO A O 1
ATOM 2173 N N . PRO A 1 284 ? -1.067 12.374 13.557 1.00 79.69 284 PRO A N 1
ATOM 2174 C CA . PRO A 1 284 ? -1.992 13.509 13.535 1.00 79.69 284 PRO A CA 1
ATOM 2175 C C . PRO A 1 284 ? -1.726 14.418 12.339 1.00 79.69 284 PRO A C 1
ATOM 2177 O O . PRO A 1 284 ? -2.647 14.981 11.751 1.00 79.69 284 PRO A O 1
ATOM 2180 N N . ARG A 1 285 ? -0.452 14.512 11.958 1.00 75.81 285 ARG A N 1
ATOM 2181 C CA . ARG A 1 285 ? -0.005 15.033 10.672 1.00 75.81 285 ARG A CA 1
ATOM 2182 C C . ARG A 1 285 ? 0.326 13.839 9.796 1.00 75.81 285 ARG A C 1
ATOM 2184 O O . ARG A 1 285 ? 0.910 12.889 10.299 1.00 75.81 285 ARG A O 1
ATOM 2191 N N . PHE A 1 286 ? -0.003 13.895 8.513 1.00 69.44 286 PHE A N 1
ATOM 2192 C CA . PHE A 1 286 ? 0.432 12.873 7.567 1.00 69.44 286 PHE A CA 1
ATOM 2193 C C . PHE A 1 286 ? 1.961 12.878 7.522 1.00 69.44 286 PHE A C 1
ATOM 2195 O O . PHE A 1 286 ? 2.556 13.764 6.925 1.00 69.44 286 PHE A O 1
ATOM 2202 N N . THR A 1 287 ? 2.595 11.950 8.232 1.00 64.81 287 THR A N 1
ATOM 2203 C CA . THR A 1 287 ? 4.049 11.793 8.320 1.00 64.81 287 THR A CA 1
ATOM 2204 C C . THR A 1 287 ? 4.418 10.329 8.093 1.00 64.81 287 THR A C 1
ATOM 2206 O O . THR A 1 287 ? 3.549 9.457 8.030 1.00 64.81 287 THR A O 1
ATOM 2209 N N . TYR A 1 288 ? 5.718 10.070 7.963 1.00 65.88 288 TYR A N 1
ATOM 2210 C CA . TYR A 1 288 ? 6.308 8.732 7.971 1.00 65.88 288 TYR A CA 1
ATOM 2211 C C . TYR A 1 288 ? 7.053 8.545 9.289 1.00 65.88 288 TYR A C 1
ATOM 2213 O O . TYR A 1 288 ? 8.253 8.815 9.351 1.00 65.88 288 TYR A O 1
ATOM 2221 N N . PRO A 1 289 ? 6.348 8.223 10.385 1.00 66.62 289 PRO A N 1
ATOM 2222 C CA . PRO A 1 289 ? 7.030 7.842 11.607 1.00 66.62 289 PRO A CA 1
ATOM 2223 C C . PRO A 1 289 ? 7.660 6.457 11.420 1.00 66.62 289 PRO A C 1
ATOM 2225 O O . PRO A 1 289 ? 7.248 5.693 10.546 1.00 66.62 289 PRO A O 1
ATOM 2228 N N . SER A 1 290 ? 8.640 6.133 12.257 1.00 68.44 290 SER A N 1
ATOM 2229 C CA . SER A 1 290 ? 9.173 4.775 12.317 1.00 68.44 290 SER A CA 1
ATOM 2230 C C . SER A 1 290 ? 8.097 3.783 12.765 1.00 68.44 290 SER A C 1
ATOM 2232 O O . SER A 1 290 ? 7.128 4.163 13.434 1.00 68.44 290 SER A O 1
ATOM 2234 N N . ILE A 1 291 ? 8.271 2.502 12.423 1.00 67.00 291 ILE A N 1
ATOM 2235 C CA . ILE A 1 291 ? 7.336 1.448 12.835 1.00 67.00 291 ILE A CA 1
ATOM 2236 C C . ILE A 1 291 ? 7.148 1.388 14.354 1.00 67.00 291 ILE A C 1
ATOM 2238 O O . ILE A 1 291 ? 6.049 1.084 14.811 1.00 67.00 291 ILE A O 1
ATOM 2242 N N . GLU A 1 292 ? 8.163 1.780 15.132 1.00 70.00 292 GLU A N 1
ATOM 2243 C CA . GLU A 1 292 ? 8.089 1.810 16.595 1.00 70.00 292 GLU A CA 1
ATOM 2244 C C . GLU A 1 292 ? 6.917 2.674 17.095 1.00 70.00 292 GLU A C 1
ATOM 2246 O O . GLU A 1 292 ? 6.233 2.297 18.042 1.00 70.00 292 GLU A O 1
ATOM 2251 N N . VAL A 1 293 ? 6.591 3.777 16.407 1.00 71.31 293 VAL A N 1
ATOM 2252 C CA . VAL A 1 293 ? 5.438 4.635 16.752 1.00 71.31 293 VAL A CA 1
ATOM 2253 C C . VAL A 1 293 ? 4.107 3.888 16.607 1.00 71.31 293 VAL A C 1
ATOM 2255 O O . VAL A 1 293 ? 3.141 4.170 17.319 1.00 71.31 293 VAL A O 1
ATOM 2258 N N . PHE A 1 294 ? 4.043 2.924 15.689 1.00 70.94 294 PHE A N 1
ATOM 2259 C CA . PHE A 1 294 ? 2.886 2.054 15.499 1.00 70.94 294 PHE A CA 1
ATOM 2260 C C . PHE A 1 294 ? 2.907 0.814 16.404 1.00 70.94 294 PHE A C 1
ATOM 2262 O O . PHE A 1 294 ? 1.849 0.212 16.604 1.00 70.94 294 PHE A O 1
ATOM 2269 N N . GLU A 1 295 ? 4.062 0.437 16.948 1.00 70.44 295 GLU A N 1
ATOM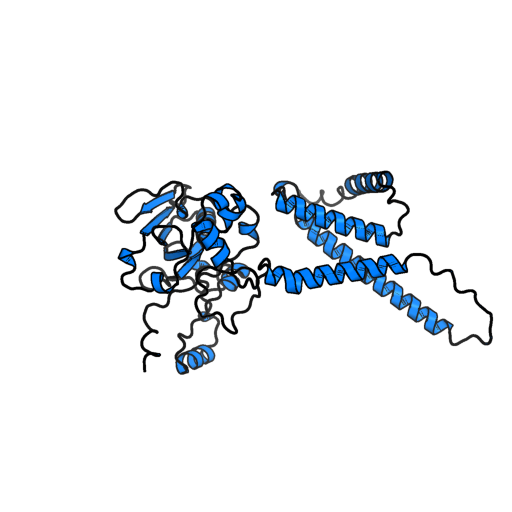 2270 C CA . GLU A 1 295 ? 4.230 -0.679 17.889 1.00 70.44 295 GLU A CA 1
ATOM 2271 C C . GLU A 1 295 ? 4.013 -0.269 19.349 1.00 70.44 295 GLU A C 1
ATOM 2273 O O . GLU A 1 295 ? 3.598 -1.096 20.164 1.00 70.44 295 GLU A O 1
ATOM 2278 N N . GLU A 1 296 ? 4.258 0.998 19.693 1.00 66.69 296 GLU A N 1
ATOM 2279 C CA . GLU A 1 296 ? 4.105 1.491 21.057 1.00 66.69 296 GLU A CA 1
ATOM 2280 C C . GLU A 1 296 ? 2.684 1.245 21.592 1.00 66.69 296 GLU A C 1
ATOM 2282 O O . GLU A 1 296 ? 1.669 1.661 21.023 1.00 66.69 296 GLU A O 1
ATOM 2287 N N . VAL A 1 297 ? 2.613 0.574 22.744 1.00 54.81 297 VAL A N 1
ATOM 2288 C CA . VAL A 1 297 ? 1.364 0.235 23.451 1.00 54.81 297 VAL A CA 1
ATOM 2289 C C . VAL A 1 297 ? 0.573 1.499 23.836 1.00 54.81 297 VAL A C 1
ATOM 2291 O O . VAL A 1 297 ? -0.654 1.468 23.880 1.00 54.81 297 VAL A O 1
ATOM 2294 N N . ASP A 1 298 ? 1.263 2.632 24.008 1.00 52.97 298 ASP A N 1
ATOM 2295 C CA . ASP A 1 298 ? 0.689 3.959 24.283 1.00 52.97 298 ASP A CA 1
ATOM 2296 C C . ASP A 1 298 ? 0.365 4.771 23.005 1.00 52.97 298 ASP A C 1
ATOM 2298 O O . ASP A 1 298 ? -0.004 5.947 23.091 1.00 52.97 298 ASP A O 1
ATOM 2302 N N . SER A 1 299 ? 0.436 4.156 21.815 1.00 54.53 299 SER A N 1
ATOM 2303 C CA . SER A 1 299 ? 0.177 4.802 20.512 1.00 54.53 299 SER A CA 1
ATOM 2304 C C . SER A 1 299 ? -1.185 5.502 20.411 1.00 54.53 299 SER A C 1
ATOM 2306 O O . SER A 1 299 ? -1.332 6.437 19.626 1.00 54.53 299 SER A O 1
ATOM 2308 N N . GLY A 1 300 ? -2.157 5.158 21.264 1.00 53.75 300 GLY A N 1
ATOM 2309 C CA . GLY A 1 300 ? -3.429 5.881 21.386 1.00 53.75 300 GLY A CA 1
ATOM 2310 C C . GLY A 1 300 ? -3.298 7.365 21.772 1.00 53.75 300 GLY A C 1
ATOM 2311 O O . GLY A 1 300 ? -4.234 8.128 21.559 1.00 53.75 300 GLY A O 1
ATOM 2312 N N . LYS A 1 301 ? -2.148 7.812 22.300 1.00 59.28 301 LYS A N 1
ATOM 2313 C CA . LYS A 1 301 ? -1.870 9.243 22.552 1.00 59.28 301 LYS A CA 1
ATOM 2314 C C . LYS A 1 301 ? -1.313 9.981 21.334 1.00 59.28 301 LYS A C 1
ATOM 2316 O O . LYS A 1 301 ? -1.320 11.211 21.313 1.00 59.28 301 LYS A O 1
ATOM 2321 N N . HIS A 1 302 ? -0.814 9.248 20.343 1.00 71.94 302 HIS A N 1
ATOM 2322 C CA . HIS A 1 302 ? -0.080 9.805 19.208 1.00 71.94 302 HIS A CA 1
ATOM 2323 C C . HIS A 1 302 ? -0.746 9.542 17.864 1.00 71.94 302 HIS A C 1
ATOM 2325 O O . HIS A 1 302 ? -0.390 10.202 16.895 1.00 71.94 302 HIS A O 1
ATOM 2331 N N . LEU A 1 303 ? -1.715 8.632 17.791 1.00 87.06 303 LEU A N 1
ATOM 2332 C CA . LEU A 1 303 ? -2.409 8.298 16.558 1.00 87.06 303 LEU A CA 1
ATOM 2333 C C . LEU A 1 303 ? -3.865 8.766 16.593 1.00 87.06 303 LEU A C 1
ATOM 2335 O O . LEU A 1 303 ? -4.536 8.734 17.620 1.00 87.06 303 LEU A O 1
ATOM 2339 N N . VAL A 1 304 ? -4.341 9.198 15.432 1.00 90.44 304 VAL A N 1
ATOM 2340 C CA . VAL A 1 304 ? -5.751 9.438 15.147 1.00 90.44 304 VAL A CA 1
ATOM 2341 C C . VAL A 1 304 ? -6.310 8.143 14.580 1.00 90.44 304 VAL A C 1
ATOM 2343 O O . VAL A 1 304 ? -5.863 7.695 13.522 1.00 90.44 304 VAL A O 1
ATOM 2346 N N . GLU A 1 305 ? -7.268 7.545 15.282 1.00 93.94 305 GLU A N 1
ATOM 2347 C CA . GLU A 1 305 ? -8.012 6.395 14.777 1.00 93.94 305 GLU A CA 1
ATOM 2348 C C . GLU A 1 305 ? -9.141 6.884 13.869 1.00 93.94 305 GLU A C 1
ATOM 2350 O O . GLU A 1 305 ? -9.852 7.849 14.171 1.00 93.94 305 GLU A O 1
ATOM 2355 N N . VAL A 1 306 ? -9.297 6.203 12.744 1.00 96.38 306 VAL A N 1
ATOM 2356 C CA . VAL A 1 306 ? -10.278 6.493 11.714 1.00 96.38 306 VAL A CA 1
ATOM 2357 C C . VAL A 1 306 ? -11.080 5.231 11.448 1.00 96.38 306 VAL A C 1
ATOM 2359 O O . VAL A 1 306 ? -10.536 4.190 11.086 1.00 96.38 306 VAL A O 1
ATOM 2362 N N . THR A 1 307 ? -12.396 5.333 11.604 1.00 97.88 307 THR A N 1
ATOM 2363 C CA . THR A 1 307 ? -13.352 4.297 11.223 1.00 97.88 307 THR A CA 1
ATOM 2364 C C . THR A 1 307 ? -14.003 4.682 9.905 1.00 97.88 307 THR A C 1
ATOM 2366 O O . THR A 1 307 ? -14.796 5.622 9.839 1.00 97.88 307 THR A O 1
ATOM 2369 N N . TYR A 1 308 ? -13.696 3.922 8.863 1.00 98.19 308 TYR A N 1
ATOM 2370 C CA . TYR A 1 308 ? -14.325 4.002 7.557 1.00 98.19 308 TYR A CA 1
ATOM 2371 C C . TYR A 1 308 ? -15.381 2.905 7.415 1.00 98.19 308 TYR A C 1
ATOM 2373 O O . TYR A 1 308 ? -15.118 1.748 7.733 1.00 98.19 308 TYR A O 1
ATOM 2381 N N . LYS A 1 309 ? -16.572 3.246 6.923 1.00 98.31 309 LYS A N 1
ATOM 2382 C CA . LYS A 1 309 ? -17.646 2.289 6.633 1.00 98.31 309 LYS A CA 1
ATOM 2383 C C . LYS A 1 309 ? -18.196 2.516 5.240 1.00 98.31 309 LYS A C 1
ATOM 2385 O O . LYS A 1 309 ? -18.479 3.656 4.878 1.00 98.31 309 LYS A O 1
ATOM 2390 N N . PHE A 1 310 ? -18.419 1.431 4.516 1.00 98.44 310 PHE A N 1
ATOM 2391 C CA . PHE A 1 310 ? -19.066 1.412 3.213 1.00 98.44 310 PHE A CA 1
ATOM 2392 C C . PHE A 1 310 ? -20.299 0.511 3.268 1.00 98.44 310 PHE A C 1
ATOM 2394 O O . PHE A 1 310 ? -20.252 -0.581 3.830 1.00 98.44 310 PHE A O 1
ATOM 2401 N N . ASP A 1 311 ? -21.417 0.965 2.708 1.00 97.75 311 ASP A N 1
ATOM 2402 C CA . ASP A 1 311 ? -22.712 0.285 2.831 1.00 97.75 311 ASP A CA 1
ATOM 2403 C C . ASP A 1 311 ? -22.991 -0.766 1.739 1.00 97.75 311 ASP A C 1
ATOM 2405 O O . ASP A 1 311 ? -24.061 -1.381 1.731 1.00 97.75 311 ASP A O 1
ATOM 2409 N N . GLY A 1 312 ? -22.061 -0.958 0.797 1.00 96.50 312 GLY A N 1
ATOM 2410 C CA . GLY A 1 312 ? -22.240 -1.828 -0.372 1.00 96.50 312 GLY A CA 1
ATOM 2411 C C . GLY A 1 312 ? -23.167 -1.253 -1.454 1.00 96.50 312 GLY A C 1
ATOM 2412 O O . GLY A 1 312 ? -23.386 -1.883 -2.484 1.00 96.50 312 GLY A O 1
ATOM 2413 N N . LYS A 1 313 ? -23.724 -0.053 -1.252 1.00 96.00 313 LYS A N 1
ATOM 2414 C CA . LYS A 1 313 ? -24.645 0.646 -2.167 1.00 96.00 313 LYS A CA 1
ATOM 2415 C C . LYS A 1 313 ? -24.081 1.976 -2.669 1.00 96.00 313 LYS A C 1
ATOM 2417 O O . LYS A 1 313 ? -24.803 2.756 -3.289 1.00 96.00 313 LYS A O 1
ATOM 2422 N N . GLY A 1 314 ? -22.798 2.231 -2.426 1.00 93.62 314 GLY A N 1
ATOM 2423 C CA . GLY A 1 314 ? -22.109 3.436 -2.877 1.00 93.62 314 GLY A CA 1
ATOM 2424 C C . GLY A 1 314 ? -22.045 4.555 -1.838 1.00 93.62 314 GLY A C 1
ATOM 2425 O O . GLY A 1 314 ? -21.510 5.614 -2.159 1.00 93.62 314 GLY A O 1
ATOM 2426 N N . GLN A 1 315 ? -22.554 4.358 -0.616 1.00 95.69 315 GLN A N 1
ATOM 2427 C CA . GLN A 1 315 ? -22.404 5.339 0.459 1.00 95.69 315 GLN A CA 1
ATOM 2428 C C . GLN A 1 315 ? -21.253 4.959 1.383 1.00 95.69 315 GLN A C 1
ATOM 2430 O O . GLN A 1 315 ? -21.140 3.828 1.859 1.00 95.69 315 GLN A O 1
ATOM 2435 N N . ALA A 1 316 ? -20.414 5.952 1.658 1.00 96.12 316 ALA A N 1
ATOM 2436 C CA . ALA A 1 316 ? -19.302 5.852 2.580 1.00 96.12 316 ALA A CA 1
ATOM 2437 C C . ALA A 1 316 ? -19.489 6.833 3.739 1.00 96.12 316 ALA A C 1
ATOM 2439 O O . ALA A 1 316 ? -19.937 7.963 3.545 1.00 96.12 316 ALA A O 1
ATOM 2440 N N . SER A 1 317 ? -19.107 6.413 4.940 1.00 97.00 317 SER A N 1
ATOM 2441 C CA . SER A 1 317 ? -19.014 7.276 6.116 1.00 97.00 317 SER A CA 1
ATOM 2442 C C . SER A 1 317 ? -17.649 7.105 6.765 1.00 97.00 317 SER A C 1
ATOM 2444 O O . SER A 1 317 ? -17.127 5.994 6.819 1.00 97.00 317 SER A O 1
ATOM 2446 N N . CYS A 1 318 ? -17.084 8.198 7.261 1.00 97.44 318 CYS A N 1
ATOM 2447 C CA . CYS A 1 318 ? -15.782 8.209 7.909 1.00 97.44 318 CYS A CA 1
ATOM 2448 C C . CYS A 1 318 ? -15.878 9.015 9.202 1.00 97.44 318 CYS A C 1
ATOM 2450 O O . CYS A 1 318 ? -16.382 10.143 9.200 1.00 97.44 318 CYS A O 1
ATOM 2452 N N . ILE A 1 319 ? -15.425 8.416 10.301 1.00 97.31 319 ILE A N 1
ATOM 2453 C CA . ILE A 1 319 ? -15.506 8.971 11.652 1.00 97.31 319 ILE A CA 1
ATOM 2454 C C . ILE A 1 319 ? -14.129 8.866 12.312 1.00 97.31 319 ILE A C 1
ATOM 2456 O O . ILE A 1 319 ? -13.504 7.809 12.282 1.00 97.31 319 ILE A O 1
ATOM 2460 N N . LEU A 1 320 ? -13.674 9.954 12.925 1.00 94.81 320 LEU A N 1
ATOM 2461 C CA . LEU A 1 320 ? -12.449 10.025 13.719 1.00 94.81 320 LEU A CA 1
ATOM 2462 C C . LEU A 1 320 ? -12.712 9.631 15.180 1.00 94.81 320 LEU A C 1
ATOM 2464 O O . LEU A 1 320 ? -13.849 9.694 15.665 1.00 94.81 320 LEU A O 1
ATOM 2468 N N . THR A 1 321 ? -11.649 9.316 15.924 1.00 87.69 321 THR A N 1
ATOM 2469 C CA . THR A 1 321 ? -11.701 9.206 17.390 1.00 87.69 321 THR A CA 1
ATOM 2470 C C . THR A 1 321 ? -12.416 10.419 17.997 1.00 87.69 321 THR A C 1
ATOM 2472 O O . THR A 1 321 ? -12.108 11.565 17.674 1.00 87.69 321 THR A O 1
ATOM 2475 N N . GLY A 1 322 ? -13.388 10.178 18.880 1.00 84.75 322 GLY A N 1
ATOM 2476 C CA . GLY A 1 322 ? -14.222 11.236 19.467 1.00 84.75 322 GLY A CA 1
ATOM 2477 C C . GLY A 1 322 ? -15.504 11.557 18.687 1.00 84.75 322 GLY A C 1
ATOM 2478 O O . GLY A 1 322 ? -16.268 12.415 19.118 1.00 84.75 322 GLY A O 1
ATOM 2479 N N . GLY A 1 323 ? -15.778 10.853 17.582 1.00 91.00 323 GLY A N 1
ATOM 2480 C CA . GLY A 1 323 ? -17.064 10.910 16.877 1.00 91.00 323 GLY A CA 1
ATOM 2481 C C . GLY A 1 323 ? -17.188 12.023 15.834 1.00 91.00 323 GLY A C 1
ATOM 2482 O O . GLY A 1 323 ? -18.264 12.202 15.268 1.00 91.00 323 GLY A O 1
ATOM 2483 N N . ALA A 1 324 ? -16.113 12.765 15.564 1.00 94.00 324 ALA A N 1
ATOM 2484 C CA . ALA A 1 324 ? -16.099 13.786 14.521 1.00 94.00 324 ALA A CA 1
ATOM 2485 C C . ALA A 1 324 ? -16.099 13.147 13.123 1.00 94.00 324 ALA A C 1
ATOM 2487 O O . ALA A 1 324 ? -15.398 12.166 12.884 1.00 94.00 324 ALA A O 1
ATOM 2488 N N . THR A 1 325 ? -16.853 13.717 12.184 1.00 96.62 325 THR A N 1
ATOM 2489 C CA . THR A 1 325 ? -16.802 13.311 10.771 1.00 96.62 32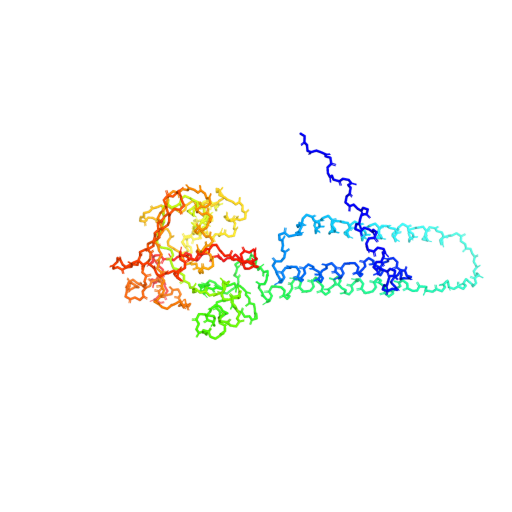5 THR A CA 1
ATOM 2490 C C . THR A 1 325 ? -15.437 13.653 10.171 1.00 96.62 325 THR A C 1
ATOM 2492 O O . THR A 1 325 ? -14.877 14.707 10.474 1.00 96.62 325 THR A O 1
ATOM 2495 N N . CYS A 1 326 ? -14.908 12.781 9.312 1.00 95.56 326 CYS A N 1
ATOM 2496 C CA . CYS A 1 326 ? -13.645 13.034 8.619 1.00 95.56 326 CYS A CA 1
ATOM 2497 C C . CYS A 1 326 ? -13.717 14.253 7.688 1.00 95.56 326 CYS A C 1
ATOM 2499 O O . CYS A 1 326 ? -14.746 14.520 7.063 1.00 95.56 326 CYS A O 1
ATOM 2501 N N . ASP A 1 327 ? -12.589 14.951 7.556 1.00 93.75 327 ASP A N 1
ATOM 2502 C CA . ASP A 1 327 ? -12.399 15.985 6.540 1.00 93.75 327 ASP A CA 1
ATOM 2503 C C . ASP A 1 327 ? -12.455 15.367 5.123 1.00 93.75 327 ASP A C 1
ATOM 2505 O O . ASP A 1 327 ? -12.017 14.225 4.948 1.00 93.75 327 ASP A O 1
ATOM 2509 N N . PRO A 1 328 ? -12.948 16.077 4.089 1.00 93.88 328 PRO A N 1
ATOM 2510 C CA . PRO A 1 328 ? -12.913 15.591 2.706 1.00 93.88 328 PRO A CA 1
ATOM 2511 C C . PRO A 1 328 ? -11.515 15.217 2.183 1.00 93.88 328 PRO A C 1
ATOM 2513 O O . PRO A 1 328 ? -11.417 14.472 1.212 1.00 93.88 328 PRO A O 1
ATOM 2516 N N . GLN A 1 329 ? -10.449 15.736 2.798 1.00 90.19 329 GLN A N 1
ATOM 2517 C CA . GLN A 1 329 ? -9.050 15.425 2.491 1.00 90.19 329 GLN A CA 1
ATOM 2518 C C . GLN A 1 329 ? -8.488 14.245 3.302 1.00 90.19 329 GLN A C 1
ATOM 2520 O O . GLN A 1 329 ? -7.313 13.909 3.160 1.00 90.19 329 GLN A O 1
ATOM 2525 N N . GLU A 1 330 ? -9.282 13.612 4.170 1.00 93.50 330 GLU A N 1
ATOM 2526 C CA . GLU A 1 330 ? -8.872 12.383 4.853 1.00 93.50 330 GLU A CA 1
ATOM 2527 C C . GLU A 1 330 ? -8.606 11.266 3.837 1.00 93.50 330 GLU A C 1
ATOM 2529 O O . GLU A 1 330 ? -9.353 11.118 2.872 1.00 93.50 330 GLU A O 1
ATOM 2534 N N . ILE A 1 331 ? -7.588 10.431 4.076 1.00 94.38 331 ILE A N 1
ATOM 2535 C CA . ILE A 1 331 ? -7.126 9.410 3.120 1.00 94.38 331 ILE A CA 1
ATOM 2536 C C . ILE A 1 331 ? -8.273 8.502 2.670 1.00 94.38 331 ILE A C 1
ATOM 2538 O O . ILE A 1 331 ? -8.395 8.215 1.482 1.00 94.38 331 ILE A O 1
ATOM 2542 N N . ALA A 1 332 ? -9.133 8.080 3.599 1.00 95.44 332 ALA A N 1
ATOM 2543 C CA . ALA A 1 332 ? -10.267 7.212 3.295 1.00 95.44 332 ALA A CA 1
ATOM 2544 C C . ALA A 1 332 ? -11.415 7.904 2.538 1.00 95.44 332 ALA A C 1
ATOM 2546 O O . ALA A 1 332 ? -12.280 7.229 1.980 1.00 95.44 332 ALA A O 1
ATOM 2547 N N . MET A 1 333 ? -11.427 9.239 2.516 1.00 95.62 333 MET A N 1
ATOM 2548 C CA . MET A 1 333 ? -12.362 10.047 1.729 1.00 95.62 333 MET A CA 1
ATOM 2549 C C . MET A 1 333 ? -11.808 10.387 0.344 1.00 95.62 333 MET A C 1
ATOM 2551 O O . MET A 1 333 ? -12.570 10.767 -0.548 1.00 95.62 333 MET A O 1
ATOM 2555 N N . LEU A 1 334 ? -10.500 10.219 0.137 1.00 93.00 334 LEU A N 1
ATOM 2556 C CA . LEU A 1 334 ? -9.899 10.343 -1.180 1.00 93.00 334 LEU A CA 1
ATOM 2557 C C . LEU A 1 334 ? -10.360 9.184 -2.070 1.00 93.00 334 LEU A C 1
ATOM 2559 O O . LEU A 1 334 ? -10.483 8.037 -1.646 1.00 93.00 334 LEU A O 1
ATOM 2563 N N . GLY A 1 335 ? -10.593 9.490 -3.345 1.00 92.56 335 GLY A N 1
ATOM 2564 C CA . GLY A 1 335 ? -10.911 8.474 -4.343 1.00 92.56 335 GLY A CA 1
ATOM 2565 C C . GLY A 1 335 ? -9.744 7.508 -4.609 1.00 92.56 335 GLY A C 1
ATOM 2566 O O . GLY A 1 335 ? -8.652 7.666 -4.043 1.00 92.56 335 GLY A O 1
ATOM 2567 N N . PRO A 1 336 ? -9.933 6.547 -5.535 1.00 94.19 336 PRO A N 1
ATOM 2568 C CA . PRO A 1 336 ? -8.872 5.628 -5.937 1.00 94.19 336 PRO A CA 1
ATOM 2569 C C . PRO A 1 336 ? -7.597 6.385 -6.342 1.00 94.19 336 PRO A C 1
ATOM 2571 O O . PRO A 1 336 ? -7.697 7.514 -6.846 1.00 94.19 336 PRO A O 1
ATOM 2574 N N . PRO A 1 337 ? -6.408 5.784 -6.156 1.00 91.00 337 PRO A N 1
ATOM 2575 C CA . PRO A 1 337 ? -5.169 6.309 -6.717 1.00 91.00 337 PRO A CA 1
ATOM 2576 C C . PRO A 1 337 ? -5.317 6.615 -8.207 1.00 91.00 337 PRO A C 1
ATOM 2578 O O . PRO A 1 337 ? -5.938 5.838 -8.939 1.00 91.00 337 PRO A O 1
ATOM 2581 N N . ARG A 1 338 ? -4.743 7.728 -8.675 1.00 89.31 338 ARG A N 1
ATOM 2582 C CA . ARG A 1 338 ? -4.820 8.127 -10.085 1.00 89.31 338 ARG A CA 1
ATOM 2583 C C . ARG A 1 338 ? -3.457 8.077 -10.765 1.00 89.31 338 ARG A C 1
ATOM 2585 O O . ARG A 1 338 ? -2.403 7.992 -10.138 1.00 89.31 338 ARG A O 1
ATOM 2592 N N . GLY A 1 339 ? -3.498 8.136 -12.093 1.00 85.50 339 GLY A N 1
ATOM 2593 C CA . GLY A 1 339 ? -2.309 8.263 -12.926 1.00 85.50 339 GLY A CA 1
ATOM 2594 C C . GLY A 1 339 ? -1.368 7.062 -12.841 1.00 85.50 339 GLY A C 1
ATOM 2595 O O . GLY A 1 339 ? -1.790 5.911 -12.720 1.00 85.50 339 GLY A O 1
ATOM 2596 N N . TRP A 1 340 ? -0.074 7.349 -12.954 1.00 79.69 340 TRP A N 1
ATOM 2597 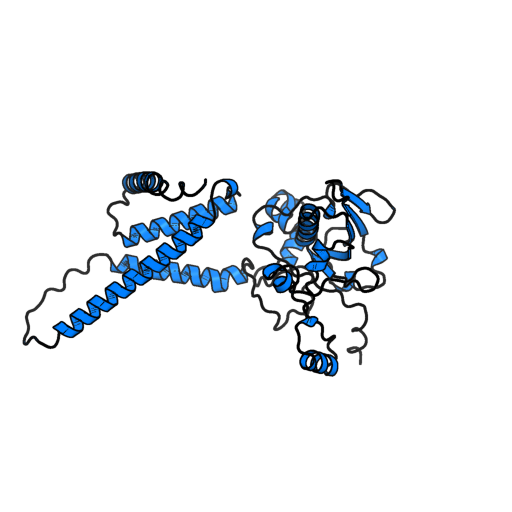C CA . TRP A 1 340 ? 0.970 6.339 -13.088 1.00 79.69 340 TRP A CA 1
ATOM 2598 C C . TRP A 1 340 ? 1.210 5.557 -11.786 1.00 79.69 340 TRP A C 1
ATOM 2600 O O . TRP A 1 340 ? 1.410 4.345 -11.840 1.00 79.69 340 TRP A O 1
ATOM 2610 N N . GLY A 1 341 ? 1.125 6.210 -10.620 1.00 79.44 341 GLY A N 1
ATOM 2611 C CA . GLY A 1 341 ? 1.368 5.566 -9.322 1.00 79.44 341 GLY A CA 1
ATOM 2612 C C . GLY A 1 341 ? 0.361 4.459 -9.011 1.00 79.44 341 GLY A C 1
ATOM 2613 O O . GLY A 1 341 ? 0.720 3.429 -8.450 1.00 79.44 341 GLY A O 1
ATOM 2614 N N . ALA A 1 342 ? -0.879 4.600 -9.490 1.00 83.12 342 ALA A N 1
ATOM 2615 C CA . ALA A 1 342 ? -1.892 3.553 -9.388 1.00 83.12 342 ALA A CA 1
ATOM 2616 C C . ALA A 1 342 ? -1.494 2.247 -10.102 1.00 83.12 342 ALA A C 1
ATOM 2618 O O . ALA A 1 342 ? -1.950 1.179 -9.691 1.00 83.12 342 ALA A O 1
ATOM 2619 N N . LYS A 1 343 ? -0.660 2.329 -11.149 1.00 80.19 343 LYS A N 1
ATOM 2620 C CA . LYS A 1 343 ? -0.316 1.208 -12.037 1.00 80.19 343 LYS A CA 1
ATOM 2621 C C . LYS A 1 343 ? 1.040 0.583 -11.742 1.00 80.19 343 LYS A C 1
ATOM 2623 O O . LYS A 1 343 ? 1.169 -0.626 -11.875 1.00 80.19 343 LYS A O 1
ATOM 2628 N N . VAL A 1 344 ? 2.039 1.396 -11.401 1.00 76.19 344 VAL A N 1
ATOM 2629 C CA . VAL A 1 344 ? 3.434 0.920 -11.300 1.00 76.19 344 VAL A CA 1
ATOM 2630 C C . VAL A 1 344 ? 3.938 0.804 -9.872 1.00 76.19 344 VAL A C 1
ATOM 2632 O O . VAL A 1 344 ? 4.975 0.191 -9.666 1.00 76.19 344 VAL A O 1
ATOM 2635 N N . LEU A 1 345 ? 3.232 1.382 -8.896 1.00 78.19 345 LEU A N 1
ATOM 2636 C CA . LEU A 1 345 ? 3.633 1.300 -7.496 1.00 78.19 345 LEU A CA 1
ATOM 2637 C C . LEU A 1 345 ? 2.719 0.342 -6.749 1.00 78.19 345 LEU A C 1
ATOM 2639 O O . LEU A 1 345 ? 1.516 0.583 -6.597 1.00 78.19 345 LEU A O 1
ATOM 2643 N N . ILE A 1 346 ? 3.315 -0.735 -6.262 1.00 79.94 346 ILE A N 1
ATOM 2644 C CA . ILE A 1 346 ? 2.713 -1.693 -5.345 1.00 79.94 346 ILE A CA 1
ATOM 2645 C C . ILE A 1 346 ? 3.545 -1.597 -4.072 1.00 79.94 346 ILE A C 1
ATOM 2647 O O . ILE A 1 346 ? 4.764 -1.713 -4.132 1.00 79.94 346 ILE A O 1
ATOM 2651 N N . HIS A 1 347 ? 2.902 -1.306 -2.944 1.00 79.88 347 HIS A N 1
ATOM 2652 C CA . HIS A 1 347 ? 3.601 -1.211 -1.668 1.00 79.88 347 HIS A CA 1
ATOM 2653 C C . HIS A 1 347 ? 3.260 -2.416 -0.808 1.00 79.88 347 HIS A C 1
ATOM 2655 O O . HIS A 1 347 ? 2.082 -2.720 -0.613 1.00 79.88 347 HIS A O 1
ATOM 2661 N N . ASN A 1 348 ? 4.290 -3.066 -0.274 1.00 81.12 348 ASN A N 1
ATOM 2662 C CA . ASN A 1 348 ? 4.113 -4.175 0.644 1.00 81.12 348 ASN A CA 1
ATOM 2663 C C . ASN A 1 348 ? 3.560 -3.657 1.986 1.00 81.12 348 ASN A C 1
ATOM 2665 O O . ASN A 1 348 ? 4.154 -2.766 2.594 1.00 81.12 348 ASN A O 1
ATOM 2669 N N . PRO A 1 349 ? 2.402 -4.154 2.454 1.00 86.00 349 PRO A N 1
ATOM 2670 C CA . PRO A 1 349 ? 1.957 -3.920 3.811 1.00 86.00 349 PRO A CA 1
ATOM 2671 C C . PRO A 1 349 ? 2.918 -4.618 4.779 1.00 86.00 349 PRO A C 1
ATOM 2673 O O . PRO A 1 349 ? 3.197 -5.809 4.629 1.00 86.00 349 PRO A O 1
ATOM 2676 N N . HIS A 1 350 ? 3.387 -3.903 5.800 1.00 84.25 350 HIS A N 1
ATOM 2677 C CA . HIS A 1 350 ? 4.282 -4.489 6.797 1.00 84.25 350 HIS A CA 1
ATOM 2678 C C . HIS A 1 350 ? 3.496 -4.925 8.029 1.00 84.25 350 HIS A C 1
ATOM 2680 O O . HIS A 1 350 ? 2.917 -4.070 8.705 1.00 84.25 350 HIS A O 1
ATOM 2686 N N . PRO A 1 351 ? 3.450 -6.229 8.343 1.00 86.44 351 PRO A N 1
ATOM 2687 C CA . PRO A 1 351 ? 2.781 -6.726 9.537 1.00 86.44 351 PRO A CA 1
ATOM 2688 C C . PRO A 1 351 ? 3.423 -6.139 10.794 1.00 86.44 351 PRO A C 1
ATOM 2690 O O . PRO A 1 351 ? 4.642 -6.060 10.907 1.00 86.44 351 PRO A O 1
ATOM 2693 N N . ILE A 1 352 ? 2.596 -5.762 11.761 1.00 82.94 352 ILE A N 1
ATOM 2694 C CA . ILE A 1 352 ? 3.061 -5.295 13.064 1.00 82.94 352 ILE A CA 1
ATOM 2695 C C . ILE A 1 352 ? 3.114 -6.493 14.000 1.00 82.94 352 ILE A C 1
ATOM 2697 O O . ILE A 1 352 ? 2.092 -7.136 14.274 1.00 82.94 352 ILE A O 1
ATOM 2701 N N . SER A 1 353 ? 4.316 -6.801 14.484 1.00 70.56 353 SER A N 1
ATOM 2702 C CA . SER A 1 353 ? 4.509 -7.877 15.446 1.00 70.56 353 SER A CA 1
ATOM 2703 C C . SER A 1 353 ? 3.865 -7.478 16.779 1.00 70.56 353 SER A C 1
ATOM 2705 O O . SER A 1 353 ? 4.180 -6.447 17.369 1.00 70.56 353 SER A O 1
ATOM 2707 N N . GLN A 1 354 ? 2.892 -8.257 17.256 1.00 64.69 354 GLN A N 1
ATOM 2708 C CA . GLN A 1 354 ? 2.255 -7.975 18.541 1.00 64.69 354 GLN A CA 1
ATOM 2709 C C . GLN A 1 354 ? 3.183 -8.432 19.672 1.00 64.69 354 GLN A C 1
ATOM 2711 O O . GLN A 1 354 ? 3.072 -9.555 20.138 1.00 64.69 354 GLN A O 1
ATOM 2716 N N . GLY A 1 355 ? 4.118 -7.578 20.094 1.00 55.31 355 GLY A N 1
ATOM 2717 C CA . GLY A 1 355 ? 4.746 -7.619 21.423 1.00 55.31 355 GLY A CA 1
ATOM 2718 C C . GLY A 1 355 ? 5.577 -8.849 21.826 1.00 55.31 355 GLY A C 1
ATOM 2719 O O . GLY A 1 355 ? 6.152 -8.826 22.909 1.00 55.31 355 GLY A O 1
ATOM 2720 N N . GLU A 1 356 ? 5.701 -9.897 21.009 1.00 47.94 356 GLU A N 1
ATOM 2721 C CA . GLU A 1 356 ? 6.411 -11.123 21.415 1.00 47.94 356 GLU A CA 1
ATOM 2722 C C . GLU A 1 356 ? 7.947 -11.047 21.274 1.00 47.94 356 GLU A C 1
ATOM 2724 O O . GLU A 1 356 ? 8.645 -11.875 21.852 1.00 47.94 356 GLU A O 1
ATOM 2729 N N . HIS A 1 357 ? 8.517 -10.046 20.582 1.00 43.94 357 HIS A N 1
ATOM 2730 C CA . HIS A 1 357 ? 9.948 -10.067 20.213 1.00 43.94 357 HIS A CA 1
ATOM 2731 C C . HIS A 1 357 ? 10.912 -9.161 20.983 1.00 43.94 357 HIS A C 1
ATOM 2733 O O . HIS A 1 357 ? 12.123 -9.350 20.868 1.00 43.94 357 HIS A O 1
ATOM 2739 N N . LEU A 1 358 ? 10.460 -8.227 21.823 1.00 45.62 358 LEU A N 1
ATOM 2740 C CA . LEU A 1 358 ? 11.412 -7.334 22.506 1.00 45.62 358 LEU A CA 1
ATOM 2741 C C . LEU A 1 358 ? 12.086 -7.940 23.751 1.00 45.62 358 LEU A C 1
ATOM 2743 O O . LEU A 1 358 ? 12.947 -7.290 24.346 1.00 45.62 358 LEU A O 1
ATOM 2747 N N . GLN A 1 359 ? 11.757 -9.178 24.137 1.00 42.88 359 GLN A N 1
ATOM 2748 C CA . GLN A 1 359 ? 12.436 -9.862 25.247 1.00 42.88 359 GLN A CA 1
ATOM 2749 C C . GLN A 1 359 ? 13.668 -10.682 24.834 1.00 42.88 359 GLN A C 1
ATOM 2751 O O . GLN A 1 359 ? 14.530 -10.906 25.678 1.00 42.88 359 GLN A O 1
ATOM 2756 N N . VAL A 1 360 ? 13.808 -11.100 23.571 1.00 46.31 360 VAL A N 1
ATOM 2757 C CA . VAL A 1 360 ? 14.852 -12.079 23.194 1.00 46.31 360 VAL A CA 1
ATOM 2758 C C . VAL A 1 360 ? 16.233 -11.439 22.972 1.00 46.31 360 VAL A C 1
ATOM 2760 O O . VAL A 1 360 ? 17.248 -12.108 23.135 1.00 46.31 360 VAL A O 1
ATOM 2763 N N . CYS A 1 361 ? 16.311 -10.132 22.696 1.00 40.84 361 CYS A N 1
ATOM 2764 C CA . CYS A 1 361 ? 17.581 -9.446 22.397 1.00 40.84 361 CYS A CA 1
ATOM 2765 C C . CYS A 1 361 ? 18.078 -8.483 23.496 1.00 40.84 361 CYS A C 1
ATOM 2767 O O . CYS A 1 361 ? 18.950 -7.661 23.229 1.00 40.84 361 CYS A O 1
ATOM 2769 N N . ARG A 1 362 ? 17.536 -8.547 24.722 1.00 38.88 362 ARG A N 1
ATOM 2770 C CA . ARG A 1 362 ? 17.981 -7.721 25.868 1.00 38.88 362 ARG A CA 1
ATOM 2771 C C . ARG A 1 362 ? 18.781 -8.498 26.928 1.00 38.88 362 ARG A C 1
ATOM 2773 O O . ARG A 1 362 ? 18.725 -8.129 28.099 1.00 38.88 362 ARG A O 1
ATOM 2780 N N . ASN A 1 363 ? 19.510 -9.542 26.531 1.00 37.16 363 ASN A N 1
ATOM 2781 C CA . ASN A 1 363 ? 20.451 -10.246 27.412 1.00 37.16 363 ASN A CA 1
ATOM 2782 C C . ASN A 1 363 ? 21.896 -9.967 27.021 1.00 37.16 363 ASN A C 1
ATOM 2784 O O . ASN A 1 363 ? 22.214 -10.148 25.824 1.00 37.16 363 ASN A O 1
#

Organism: Polarella glacialis (NCBI:txid89957)

Radius of gyration: 28.19 Å; chains: 1; bounding box: 68×53×86 Å

pLDDT: mean 74.61, std 18.46, range [27.11, 98.44]

Foldseek 3Di:
DPDPPDPPPPPVVVVVLVVVCVVVVNPPPDPLVVLVVVVVVVVVVVCVCQVVVVVVVPDCVVVVVVVVVVVVVVVVVVVVVVVVVVVVVVVVPDDDDDDPPDDPPPPDVVVSVVVVVVVVVVVCCCVVPVCQLQVLDAPLDDDPPPVQFLQQAGNNNNATLQNVLQCLLVDPPVCVVCVLSCLQSYQAKKKWPFKPQQLLQQQPLAKQLVVDDPVQLVVCVVVVHPSTDHDSVCCVVVHGPNHDGQDGDPSGFMWMDGLLVVLASLQRSLVVLDKMKIKMKAFPRRHHDTCVCVQDPVVVVGIKIKIWTDGSPPDIWIAIPVGDGDDCPRSSNDHHRDRDSNPSDDRNIGTHDNPPPPPPPPD

Sequence (363 aa):
MCAGYIFFLPSATTIVWTRLYKRLGLSDLPANVQIGLVGVMFIAATIIIYYFGLEEFFIPKACIVIGIAMAAGVWLDASAVTEEDRRLKHASSQWPMETQCSTPAQGGGGNALKWARRVSWMLTAFYSFFAIMLGVMDMSNQEMYSSLNESGGSNHMLLPTGMVQQIFATSPTLAEWFPAANDVFGGGLVRVDHTDSKAINAIYPGETTGRLDSRVLEVLREIGHQAREISFETGRVMGPGFGTPNPTGSAFVRYTAPALELRRMLAEAQVAGEAFSLVYSRPPRFTYPSIEVFEEVDSGKHLVEVTYKFDGKGQASCILTGGATCDPQEIAMLGPPRGWGAKVLIHNPHPISQGEHLQVCRN

Secondary structure (DSSP, 8-state):
---SSSSSSHHHHHHHHHHHHHHTT-TTS-HHHHHHHHHHHHHHHHHHHHHTT-GGGS-THHHHHHHHHHHHHHHHHHHHHHHHHHHHHHHTTS--S----------SHHHHHHHHHHHHHHHHHIIIIIHHHTTSS------SS-SS--TT----SSS-HHHHHHHHHH-HHHHHH-HHHHHHH-S-EEEEEEE--HHHHTTSS-B-GGGS-HHHHHHHHHTT-----B-HHHHHHH-TTSSBPPPSGGG---EEEEHHHHHHHHHHHHHHT-EEEEEEEE-SSS----HHHHH-TTGGGT-EEEEEEEESSS-EEEEETTSPBPPTTSGGGS-S--TTHHHH-----EEPP-SSSTTTT--